Protein AF-0000000077172517 (afdb_homodimer)

Nearest PDB structures (foldseek):
  7by2-assembly1_B-2  TM=7.508E-01  e=1.991E-04  Klebsiella pneumoniae
  5k8j-assembly1_B  TM=6.708E-01  e=3.273E-04  Caulobacter vibrioides CB15
  4xgr-assembly1_A  TM=7.092E-01  e=1.866E-03  Mycobacterium tuberculosis H37Rv
  1w8i-assembly1_A-2  TM=6.700E-01  e=2.710E-03  Archaeoglobus fulgidus DSM 4304
  5wzf-assembly1_A  TM=6.388E-01  e=3.266E-03  Mycobacterium tuberculosis H37Rv

Sequence (282 aa):
MPNMIKGYLLDTHVFLWLMLGCAHLKEAPVRTLASAAASGGLRVSPITCWEVAMLAARGRVHLGMPCQEWIAQSLSAPGLSVLDLSAQIAVEAAELPGQFHGDPADRILVACARVKNIALATRDAKILAYAQEGYLQVLPCMPNMIKGYLLDTHVFLWLMLGCAHLKEAPVRTLASAAASGGLRVSPITCWEVAMLAARGRVHLGMPCQEWIAQSLSAPGLSVLDLSAQIAVEAAELPGQFHGDPADRILVACARVKNIALATRDAKILAYAQEGYLQVLPC

Secondary structure (DSSP, 8-state):
-------EEEPHHHHHHHHHT-TTS-HHHHHHHHHHHHTT-EEE-HHHHHHHHHHHHTTSS--SS-HHHHHHHHHTSTTEEEPP--HHHHHHHHT-SS-----HHHHHHHHHHHHHT-EEEE--HHHHHHHHTTS--EEE-/-------EEEPHHHHHHHHHT-TTS-HHHHHHHHHHHHTT-EEE-HHHHHHHHHHHHTTSS--SS-HHHHHHHHHTSTTEEEPP--HHHHHHHHT-SS-----HHHHHHHHHHHHHT-EEEE--HHHHHHHHTTS--EEE-

Solvent-accessible surface area (backbone atoms only — not comparable to full-atom values): 15213 Å² total; per-residue (Å²): 121,78,87,67,73,70,25,36,33,42,33,54,67,51,46,49,29,69,72,71,65,50,83,78,59,49,66,66,46,49,54,54,51,51,57,33,21,76,73,49,19,30,30,35,43,27,64,37,40,23,50,51,28,40,34,38,69,72,66,76,44,85,79,89,55,60,62,68,58,47,50,55,56,56,52,63,39,77,24,41,41,75,42,82,57,41,52,67,33,24,33,38,30,48,59,56,80,80,86,71,78,82,55,62,69,60,30,40,53,53,21,45,21,49,74,69,59,23,22,35,29,35,66,52,64,69,59,52,54,43,28,72,72,68,72,42,55,65,40,74,73,122,78,86,68,74,70,26,35,33,42,33,55,67,50,45,48,30,68,72,66,68,44,89,77,57,47,67,66,45,50,53,53,51,50,57,32,22,76,72,49,18,30,31,34,44,27,64,37,42,23,50,51,28,40,35,38,68,70,66,76,45,85,78,91,52,62,61,67,57,46,51,54,55,58,54,63,37,78,24,41,41,75,44,83,56,40,54,66,33,23,32,38,28,46,57,56,80,79,86,73,77,84,56,62,69,59,28,40,53,52,20,45,20,50,74,70,60,23,22,35,29,36,65,52,65,70,60,52,54,44,27,73,74,68,73,40,53,64,40,74,73

pLDDT: mean 92.84, std 9.96, range [35.78, 98.56]

Foldseek 3Di:
DPLPFQAEEEDLVRLCCVLVVNPPDDPVVVVVNVVQLVVLRYEYEVLSLVVQQVCVVVVNDDQPDPSVVSVVVSCPRGSYHYDDQDPQLVVCLVVQPDDADDPSSLSSSQSSCQVVVHAYEDQDPRVVVVVVVVRGHYRHD/DPLPFQAEEEALVRLCCVLVVDPPDDPVVVVVNVVLLVVLRYEYEVLSLVVQQVCVVVVNDDQPDPSVVSVVVSCPRGSYHYDDQDPQLVVCLVVPPDDADDPSSLSSSQSSCQVVVHAYEDQDPRVVVVVVVVRGHYRHD

Radius of gyration: 19.57 Å; Cα contacts (8 Å, |Δi|>4): 471; chains: 2; bounding box: 36×59×48 Å

Organism: Gloeobacter violaceus (strain ATCC 29082 / PCC 7421) (NCBI:txid251221)

InterPro domains:
  IPR002716 PIN domain [PF01850] (8-130)
  IPR029060 PIN-like domain superfamily [SSF88723] (4-136)
  IPR041705 VapC-like Sll0205 protein, PIN domain [cd09872] (9-131)
  IPR052919 Type II TA system ribonuclease [PTHR36173] (7-131)

Structure (mmCIF, N/CA/C/O backbone):
data_AF-0000000077172517-model_v1
#
loop_
_entity.id
_entity.type
_entity.pdbx_description
1 polymer 'Gll3798 protein'
#
loop_
_atom_site.group_PDB
_atom_site.id
_atom_site.type_symbol
_atom_site.label_atom_id
_atom_site.label_alt_id
_atom_site.label_comp_id
_atom_site.label_asym_id
_atom_site.label_entity_id
_atom_site.label_seq_id
_atom_site.pdbx_PDB_ins_code
_atom_site.Cartn_x
_atom_site.Cartn_y
_atom_site.Cartn_z
_atom_site.occupancy
_atom_site.B_iso_or_equiv
_atom_site.auth_seq_id
_atom_site.auth_comp_id
_atom_site.auth_asym_id
_atom_site.auth_atom_id
_atom_site.pdbx_PDB_model_num
ATOM 1 N N . MET A 1 1 ? -20.625 25.969 -6 1 35.81 1 MET A N 1
ATOM 2 C CA . MET A 1 1 ? -20.344 25.656 -4.602 1 35.81 1 MET A CA 1
ATOM 3 C C . MET A 1 1 ? -18.859 25.453 -4.379 1 35.81 1 MET A C 1
ATOM 5 O O . MET A 1 1 ? -18.156 24.953 -5.258 1 35.81 1 MET A O 1
ATOM 9 N N . PRO A 1 2 ? -18.156 26.234 -3.58 1 40.47 2 PRO A N 1
ATOM 10 C CA . PRO A 1 2 ? -16.703 26.078 -3.572 1 40.47 2 PRO A CA 1
ATOM 11 C C . PRO A 1 2 ? -16.266 24.625 -3.52 1 40.47 2 PRO A C 1
ATOM 13 O O . PRO A 1 2 ? -16.984 23.781 -2.99 1 40.47 2 PRO A O 1
ATOM 16 N N . ASN A 1 3 ? -15.672 24.109 -4.496 1 47.66 3 ASN A N 1
ATOM 17 C CA . ASN A 1 3 ? -15.25 22.703 -4.578 1 47.66 3 ASN A CA 1
ATOM 18 C C . ASN A 1 3 ? -14.758 22.188 -3.23 1 47.66 3 ASN A C 1
ATOM 20 O O . ASN A 1 3 ? -13.633 22.484 -2.824 1 47.66 3 ASN A O 1
ATOM 24 N N . MET A 1 4 ? -15.664 22.141 -2.186 1 60.91 4 MET A N 1
ATOM 25 C CA . MET A 1 4 ? -15.477 21.844 -0.768 1 60.91 4 MET A CA 1
ATOM 26 C C . MET A 1 4 ? -14.586 20.625 -0.581 1 60.91 4 MET A C 1
ATOM 28 O O . MET A 1 4 ? -14.859 19.562 -1.14 1 60.91 4 MET A O 1
ATOM 32 N N . ILE A 1 5 ? -13.391 20.906 -0.166 1 68.88 5 ILE A N 1
ATOM 33 C CA . ILE A 1 5 ? -12.477 19.812 0.143 1 68.88 5 ILE A CA 1
ATOM 34 C C . ILE A 1 5 ? -13.164 18.812 1.087 1 68.88 5 ILE A C 1
ATOM 36 O O . ILE A 1 5 ? -13.633 19.203 2.162 1 68.88 5 ILE A O 1
ATOM 40 N N . LYS A 1 6 ? -13.406 17.656 0.579 1 80.12 6 LYS A N 1
ATOM 41 C CA . LYS A 1 6 ? -14.141 16.578 1.238 1 80.12 6 LYS A CA 1
ATOM 42 C C . LYS A 1 6 ? -13.289 15.914 2.32 1 80.12 6 LYS A C 1
ATOM 44 O O . LYS A 1 6 ? -13.812 15.18 3.162 1 80.12 6 LYS A O 1
ATOM 49 N N . GLY A 1 7 ? -11.992 16.344 2.293 1 95.12 7 GLY A N 1
ATOM 50 C CA . GLY A 1 7 ? -11.133 15.711 3.279 1 95.12 7 GLY A CA 1
ATOM 51 C C . GLY A 1 7 ? -9.656 15.93 3.006 1 95.12 7 GLY A C 1
ATOM 52 O O . GLY A 1 7 ? -9.289 16.562 2.016 1 95.12 7 GLY A O 1
ATOM 53 N N . TYR A 1 8 ? -8.875 15.523 3.984 1 97.75 8 TYR A N 1
ATOM 54 C CA . TYR A 1 8 ? -7.426 15.688 3.893 1 97.75 8 TYR A CA 1
ATOM 55 C C . TYR A 1 8 ? -6.707 14.367 4.117 1 97.75 8 TYR A C 1
ATOM 57 O O . TYR A 1 8 ? -6.977 13.664 5.094 1 97.75 8 TYR A O 1
ATOM 65 N N . LEU A 1 9 ? -5.863 14.047 3.164 1 98.56 9 LEU A N 1
ATOM 66 C CA . LEU A 1 9 ? -4.898 12.969 3.365 1 98.56 9 LEU A CA 1
ATOM 67 C C . LEU A 1 9 ? -3.637 13.492 4.047 1 98.56 9 LEU A C 1
ATOM 69 O O . LEU A 1 9 ? -3.07 14.5 3.625 1 98.56 9 LEU A O 1
ATOM 73 N N . LEU A 1 10 ? -3.262 12.852 5.109 1 97.62 10 LEU A N 1
ATOM 74 C CA . LEU A 1 10 ? -2.088 13.305 5.848 1 97.62 10 LEU A CA 1
ATOM 75 C C . LEU A 1 10 ? -0.817 12.68 5.293 1 97.62 10 LEU A C 1
ATOM 77 O O . LEU A 1 10 ? -0.696 11.453 5.246 1 97.62 10 LEU A O 1
ATOM 81 N N . ASP A 1 11 ? 0.117 13.508 4.832 1 97.75 11 ASP A N 1
ATOM 82 C CA . ASP A 1 11 ? 1.475 13.039 4.574 1 97.75 11 ASP A CA 1
ATOM 83 C C . ASP A 1 11 ? 2.115 12.484 5.844 1 97.75 11 ASP A C 1
ATOM 85 O O . ASP A 1 11 ? 1.673 12.789 6.953 1 97.75 11 ASP A O 1
ATOM 89 N N . THR A 1 12 ? 3.178 11.711 5.711 1 96.94 12 THR A N 1
ATOM 90 C CA . THR A 1 12 ? 3.758 10.984 6.832 1 96.94 12 THR A CA 1
ATOM 91 C C . THR A 1 12 ? 4.238 11.945 7.918 1 96.94 12 THR A C 1
ATOM 93 O O . THR A 1 12 ? 3.92 11.773 9.094 1 96.94 12 THR A O 1
ATOM 96 N N . HIS A 1 13 ? 4.953 13.008 7.531 1 94.06 13 HIS A N 1
ATOM 97 C CA . HIS A 1 13 ? 5.461 13.93 8.539 1 94.06 13 HIS A CA 1
ATOM 98 C C . HIS A 1 13 ? 4.32 14.664 9.234 1 94.06 13 HIS A C 1
ATOM 100 O O . HIS A 1 13 ? 4.375 14.898 10.445 1 94.06 13 HIS A O 1
ATOM 106 N N . VAL A 1 14 ? 3.273 15.031 8.461 1 95.5 14 VAL A N 1
ATOM 107 C CA . VAL A 1 14 ? 2.135 15.742 9.031 1 95.5 14 VAL A CA 1
ATOM 108 C C . VAL A 1 14 ? 1.396 14.836 10.016 1 95.5 14 VAL A C 1
ATOM 110 O O . VAL A 1 14 ? 1.015 15.266 11.102 1 95.5 14 VAL A O 1
ATOM 113 N N . PHE A 1 15 ? 1.226 13.594 9.672 1 96.06 15 PHE A N 1
ATOM 114 C CA . PHE A 1 15 ? 0.605 12.602 10.555 1 96.06 15 PHE A CA 1
ATOM 115 C C . PHE A 1 15 ? 1.386 12.469 11.852 1 96.06 15 PHE A C 1
ATOM 117 O O . PHE A 1 15 ? 0.806 12.531 12.938 1 96.06 15 PHE A O 1
ATOM 124 N N . LEU A 1 16 ? 2.699 12.336 11.719 1 94.88 16 LEU A N 1
ATOM 125 C CA . LEU A 1 16 ? 3.562 12.203 12.891 1 94.88 16 LEU A CA 1
ATOM 126 C C . LEU A 1 16 ? 3.486 13.438 13.773 1 94.88 16 LEU A C 1
ATOM 128 O O . LEU A 1 16 ? 3.375 13.328 15 1 94.88 16 LEU A O 1
ATOM 132 N N . TRP A 1 17 ? 3.521 14.617 13.148 1 92.19 17 TRP A N 1
ATOM 133 C CA . TRP A 1 17 ? 3.486 15.867 13.906 1 92.19 17 TRP A CA 1
ATOM 134 C C . TRP A 1 17 ? 2.164 16.016 14.648 1 92.19 17 TRP A C 1
ATOM 136 O O . TRP A 1 17 ? 2.143 16.453 15.805 1 92.19 17 TRP A O 1
ATOM 146 N N . LEU A 1 18 ? 1.055 15.648 14.031 1 90.88 18 LEU A N 1
ATOM 147 C CA . LEU A 1 18 ? -0.262 15.75 14.656 1 90.88 18 LEU A CA 1
ATOM 148 C C . LEU A 1 18 ? -0.381 14.789 15.836 1 90.88 18 LEU A C 1
ATOM 150 O O . LEU A 1 18 ? -0.956 15.141 16.875 1 90.88 18 LEU A O 1
ATOM 154 N N . MET A 1 19 ? 0.198 13.625 15.719 1 91.62 19 MET A N 1
ATOM 155 C CA . MET A 1 19 ? -0.007 12.594 16.734 1 91.62 19 MET A CA 1
ATOM 156 C C . MET A 1 19 ? 1.009 12.734 17.859 1 91.62 19 MET A C 1
ATOM 158 O O . MET A 1 19 ? 0.716 12.406 19.016 1 91.62 19 MET A O 1
ATOM 162 N N . LEU A 1 20 ? 2.129 13.172 17.516 1 88.94 20 LEU A N 1
ATOM 163 C CA . LEU A 1 20 ? 3.184 13.258 18.531 1 88.94 20 LEU A CA 1
ATOM 164 C C . LEU A 1 20 ? 3.234 14.656 19.141 1 88.94 20 LEU A C 1
ATOM 166 O O . LEU A 1 20 ? 3.859 14.859 20.188 1 88.94 20 LEU A O 1
ATOM 170 N N . GLY A 1 21 ? 2.436 15.648 18.625 1 78.19 21 GLY A N 1
ATOM 171 C CA . GLY A 1 21 ? 2.391 17 19.188 1 78.19 21 GLY A CA 1
ATOM 172 C C . GLY A 1 21 ? 3.596 17.828 18.812 1 78.19 21 GLY A C 1
ATOM 173 O O . GLY A 1 21 ? 3.98 18.734 19.562 1 78.19 21 GLY A O 1
ATOM 174 N N . CYS A 1 22 ? 4.137 17.609 17.625 1 64.5 22 CYS A N 1
ATOM 175 C CA . CYS A 1 22 ? 5.359 18.359 17.344 1 64.5 22 CYS A CA 1
ATOM 176 C C . CYS A 1 22 ? 5.043 19.719 16.734 1 64.5 22 CYS A C 1
ATOM 178 O O . CYS A 1 22 ? 4.051 19.875 16.016 1 64.5 22 CYS A O 1
ATOM 180 N N . ALA A 1 23 ? 5.68 20.781 17.234 1 63.44 23 ALA A N 1
ATOM 181 C CA . ALA A 1 23 ? 5.645 22.219 17.016 1 63.44 23 ALA A CA 1
ATOM 182 C C . ALA A 1 23 ? 5.957 22.562 15.562 1 63.44 23 ALA A C 1
ATOM 184 O O . ALA A 1 23 ? 6.051 23.734 15.203 1 63.44 23 ALA A O 1
ATOM 185 N N . HIS A 1 24 ? 5.918 21.625 14.727 1 75.5 24 HIS A N 1
ATOM 186 C CA . HIS A 1 24 ? 6.461 21.953 13.414 1 75.5 24 HIS A CA 1
ATOM 187 C C . HIS A 1 24 ? 5.355 22.344 12.438 1 75.5 24 HIS A C 1
ATOM 189 O O . HIS A 1 24 ? 5.629 22.688 11.289 1 75.5 24 HIS A O 1
ATOM 195 N N . LEU A 1 25 ? 4.148 22.391 12.945 1 80.06 25 LEU A N 1
ATOM 196 C CA . LEU A 1 25 ? 3.047 22.781 12.07 1 80.06 25 LEU A CA 1
ATOM 197 C C . LEU A 1 25 ? 2.635 24.219 12.312 1 80.06 25 LEU A C 1
ATOM 199 O O . LEU A 1 25 ? 2.609 24.688 13.453 1 80.06 25 LEU A O 1
ATOM 203 N N . LYS A 1 26 ? 2.475 24.953 11.133 1 82.06 26 LYS A N 1
ATOM 204 C CA . LYS A 1 26 ? 1.924 26.312 11.234 1 82.06 26 LYS A CA 1
ATOM 205 C C . LYS A 1 26 ? 0.51 26.281 11.805 1 82.06 26 LYS A C 1
ATOM 207 O O . LYS A 1 26 ? -0.192 25.266 11.695 1 82.06 26 LYS A O 1
ATOM 212 N N . GLU A 1 27 ? 0.154 27.328 12.367 1 83.75 27 GLU A N 1
ATOM 213 C CA . GLU A 1 27 ? -1.132 27.422 13.055 1 83.75 27 GLU A CA 1
ATOM 214 C C . GLU A 1 27 ? -2.291 27.234 12.078 1 83.75 27 GLU A C 1
ATOM 216 O O . GLU A 1 27 ? -3.271 26.562 12.391 1 83.75 27 GLU A O 1
ATOM 221 N N . ALA A 1 28 ? -2.205 27.797 10.961 1 87.31 28 ALA A N 1
ATOM 222 C CA . ALA A 1 28 ? -3.32 27.797 10.016 1 87.31 28 ALA A CA 1
ATOM 223 C C . ALA A 1 28 ? -3.641 26.375 9.555 1 87.31 28 ALA A C 1
ATOM 225 O O . ALA A 1 28 ? -4.785 25.922 9.656 1 87.31 28 ALA A O 1
ATOM 226 N N . PRO A 1 29 ? -2.637 25.625 9.141 1 89.31 29 PRO A N 1
ATOM 227 C CA . PRO A 1 29 ? -2.957 24.25 8.758 1 89.31 29 PRO A CA 1
ATOM 228 C C . PRO A 1 29 ? -3.486 23.406 9.922 1 89.31 29 PRO A C 1
ATOM 230 O O . PRO A 1 29 ? -4.34 22.547 9.727 1 89.31 29 PRO A O 1
ATOM 233 N N . VAL A 1 30 ? -3.037 23.719 11.062 1 88.75 30 VAL A N 1
ATOM 234 C CA . VAL A 1 30 ? -3.486 22.984 12.234 1 88.75 30 VAL A CA 1
ATOM 235 C C . VAL A 1 30 ? -4.98 23.219 12.453 1 88.75 30 VAL A C 1
ATOM 237 O O . VAL A 1 30 ? -5.73 22.281 12.727 1 88.75 30 VAL A O 1
ATOM 240 N N . ARG A 1 31 ? -5.391 24.438 12.383 1 90.69 31 ARG A N 1
ATOM 241 C CA . ARG A 1 31 ? -6.801 24.766 12.539 1 90.69 31 ARG A CA 1
ATOM 242 C C . ARG A 1 31 ? -7.652 24.094 11.469 1 90.69 31 ARG A C 1
ATOM 244 O O . ARG A 1 31 ? -8.742 23.594 11.75 1 90.69 31 ARG A O 1
ATOM 251 N N . THR A 1 32 ? -7.137 24.141 10.273 1 93.38 32 THR A N 1
ATOM 252 C CA . THR A 1 32 ? -7.832 23.516 9.156 1 93.38 32 THR A CA 1
ATOM 253 C C . THR A 1 32 ? -7.992 22.016 9.391 1 93.38 32 THR A C 1
ATOM 255 O O . THR A 1 32 ? -9.086 21.469 9.219 1 93.38 32 THR A O 1
ATOM 258 N N . LEU A 1 33 ? -6.965 21.391 9.828 1 93.44 33 LEU A N 1
ATOM 259 C CA . LEU A 1 33 ? -6.977 19.953 10.062 1 93.44 33 LEU A CA 1
ATOM 260 C C . LEU A 1 33 ? -7.863 19.594 11.25 1 93.44 33 LEU A C 1
ATOM 262 O O . LEU A 1 33 ? -8.562 18.578 11.227 1 93.44 33 LEU A O 1
ATOM 266 N N . ALA A 1 34 ? -7.867 20.453 12.227 1 91.44 34 ALA A N 1
ATOM 267 C CA . ALA A 1 34 ? -8.734 20.234 13.383 1 91.44 34 ALA A CA 1
ATOM 268 C C . ALA A 1 34 ? -10.203 20.312 12.984 1 91.44 34 ALA A C 1
ATOM 270 O O . ALA A 1 34 ? -11.008 19.484 13.422 1 91.44 34 ALA A O 1
ATOM 271 N N . SER A 1 35 ? -10.492 21.266 12.25 1 93.31 35 SER A N 1
ATOM 272 C CA . SER A 1 35 ? -11.859 21.406 11.758 1 93.31 35 SER A CA 1
ATOM 273 C C . SER A 1 35 ? -12.273 20.203 10.914 1 93.31 35 SER A C 1
ATOM 275 O O . SER A 1 35 ? -13.391 19.703 11.055 1 93.31 35 SER A O 1
ATOM 277 N N . ALA A 1 36 ? -11.391 19.719 10.07 1 94.38 36 ALA A N 1
ATOM 278 C CA . ALA A 1 36 ? -11.664 18.547 9.234 1 94.38 36 ALA A CA 1
ATOM 279 C C . ALA A 1 36 ? -11.875 17.297 10.094 1 94.38 36 ALA A C 1
ATOM 281 O O . ALA A 1 36 ? -12.719 16.469 9.781 1 94.38 36 ALA A O 1
ATOM 282 N N . ALA A 1 37 ? -11.117 17.203 11.117 1 93.38 37 ALA A N 1
ATOM 283 C CA . ALA A 1 37 ? -11.242 16.062 12.031 1 93.38 37 ALA A CA 1
ATOM 284 C C . ALA A 1 37 ? -12.641 16 12.633 1 93.38 37 ALA A C 1
ATOM 286 O O . ALA A 1 37 ? -13.219 14.922 12.781 1 93.38 37 ALA A O 1
ATOM 287 N N . ALA A 1 38 ? -13.156 17.141 12.938 1 93 38 ALA A N 1
ATOM 288 C CA . ALA A 1 38 ? -14.469 17.219 13.57 1 93 38 ALA A CA 1
ATOM 289 C C . ALA A 1 38 ? -15.547 16.625 12.672 1 93 38 ALA A C 1
ATOM 291 O O . ALA A 1 38 ? -16.562 16.109 13.156 1 93 38 ALA A O 1
ATOM 292 N N . SER A 1 39 ? -15.344 16.625 11.422 1 92.88 39 SER A N 1
ATOM 293 C CA . SER A 1 39 ? -16.312 16.094 10.477 1 92.88 39 SER A CA 1
ATOM 294 C C . SER A 1 39 ? -15.883 14.734 9.93 1 92.88 39 SER A C 1
ATOM 296 O O . SER A 1 39 ? -16.469 14.227 8.977 1 92.88 39 SER A O 1
ATOM 298 N N . GLY A 1 40 ? -14.836 14.227 10.445 1 93.44 40 GLY A N 1
ATOM 299 C CA . GLY A 1 40 ? -14.336 12.93 10.008 1 93.44 40 GLY A CA 1
ATOM 300 C C . GLY A 1 40 ? -13.586 12.984 8.695 1 93.44 40 GLY A C 1
ATOM 301 O O . GLY A 1 40 ? -13.617 12.031 7.914 1 93.44 40 GLY A O 1
ATOM 302 N N . GLY A 1 41 ? -12.93 14.109 8.445 1 96.06 41 GLY A N 1
ATOM 303 C CA . GLY A 1 41 ? -12.398 14.367 7.121 1 96.06 41 GLY A CA 1
ATOM 304 C C . GLY A 1 41 ? -10.922 14.055 7 1 96.06 41 GLY A C 1
ATOM 305 O O . GLY A 1 41 ? -10.297 14.367 5.98 1 96.06 41 GLY A O 1
ATOM 306 N N . LEU A 1 42 ? -10.305 13.414 8 1 97.19 42 LEU A N 1
ATOM 307 C CA . LEU A 1 42 ? -8.883 13.094 7.941 1 97.19 42 LEU A CA 1
ATOM 308 C C . LEU A 1 42 ? -8.664 11.648 7.508 1 97.19 42 LEU A C 1
ATOM 310 O O . LEU A 1 42 ? -9.383 10.75 7.949 1 97.19 42 LEU A O 1
ATOM 314 N N . ARG A 1 43 ? -7.691 11.531 6.594 1 97.88 43 ARG A N 1
ATOM 315 C CA . ARG A 1 43 ? -7.367 10.211 6.066 1 97.88 43 ARG A CA 1
ATOM 316 C C . ARG A 1 43 ? -5.879 9.914 6.203 1 97.88 43 ARG A C 1
ATOM 318 O O . ARG A 1 43 ? -5.051 10.828 6.152 1 97.88 43 ARG A O 1
ATOM 325 N N . VAL A 1 44 ? -5.633 8.688 6.391 1 98 44 VAL A N 1
ATOM 326 C CA . VAL A 1 44 ? -4.27 8.172 6.391 1 98 44 VAL A CA 1
ATOM 327 C C . VAL A 1 44 ? -4.172 6.969 5.457 1 98 44 VAL A C 1
ATOM 329 O O . VAL A 1 44 ? -5.066 6.121 5.43 1 98 44 VAL A O 1
ATOM 332 N N . SER A 1 45 ? -3.125 6.965 4.672 1 97.94 45 SER A N 1
ATOM 333 C CA . SER A 1 45 ? -2.879 5.816 3.809 1 97.94 45 SER A CA 1
ATOM 334 C C . SER A 1 45 ? -2.193 4.688 4.57 1 97.94 45 SER A C 1
ATOM 336 O O . SER A 1 45 ? -1.412 4.941 5.492 1 97.94 45 SER A O 1
ATOM 338 N N . PRO A 1 46 ? -2.43 3.434 4.176 1 96.75 46 PRO A N 1
ATOM 339 C CA . PRO A 1 46 ? -1.612 2.357 4.742 1 96.75 46 PRO A CA 1
ATOM 340 C C . PRO A 1 46 ? -0.119 2.564 4.5 1 96.75 46 PRO A C 1
ATOM 342 O O . PRO A 1 46 ? 0.706 2.133 5.312 1 96.75 46 PRO A O 1
ATOM 345 N N . ILE A 1 47 ? 0.214 3.26 3.471 1 96.69 47 ILE A N 1
ATOM 346 C CA . ILE A 1 47 ? 1.615 3.516 3.15 1 96.69 47 ILE A CA 1
ATOM 347 C C . ILE A 1 47 ? 2.215 4.465 4.184 1 96.69 47 ILE A C 1
ATOM 349 O O . ILE A 1 47 ? 3.393 4.348 4.531 1 96.69 47 ILE A O 1
ATOM 353 N N . THR A 1 48 ? 1.406 5.395 4.66 1 97.44 48 THR A N 1
ATOM 354 C CA . THR A 1 48 ? 1.846 6.25 5.754 1 97.44 48 THR A CA 1
ATOM 355 C C . THR A 1 48 ? 2.154 5.426 7 1 97.44 48 THR A C 1
ATOM 357 O O . THR A 1 48 ? 3.182 5.633 7.648 1 97.44 48 THR A O 1
ATOM 360 N N . CYS A 1 49 ? 1.303 4.473 7.293 1 97 49 CYS A N 1
ATOM 361 C CA . CYS A 1 49 ? 1.53 3.582 8.422 1 97 49 CYS A CA 1
ATOM 362 C C . CYS A 1 49 ? 2.812 2.781 8.242 1 97 49 CYS A C 1
ATOM 364 O O . CYS A 1 49 ? 3.588 2.615 9.188 1 97 49 CYS A O 1
ATOM 366 N N . TRP A 1 50 ? 3.057 2.318 7.059 1 96.5 50 TRP A N 1
ATOM 367 C CA . TRP A 1 50 ? 4.266 1.567 6.734 1 96.5 50 TRP A CA 1
ATOM 368 C C . TRP A 1 50 ? 5.508 2.43 6.922 1 96.5 50 TRP A C 1
ATOM 370 O O . TRP A 1 50 ? 6.492 1.987 7.52 1 96.5 50 TRP A O 1
ATOM 380 N N . GLU A 1 51 ? 5.434 3.648 6.418 1 96.75 51 GLU A N 1
ATOM 381 C CA . GLU A 1 51 ? 6.562 4.566 6.543 1 96.75 51 GLU A CA 1
ATOM 382 C C . GLU A 1 51 ? 6.883 4.848 8.008 1 96.75 51 GLU A C 1
ATOM 384 O O . GLU A 1 51 ? 8.047 4.828 8.406 1 96.75 51 GLU A O 1
ATOM 389 N N . VAL A 1 52 ? 5.867 5.074 8.789 1 97 52 VAL A N 1
ATOM 390 C CA . VAL A 1 52 ? 6.055 5.32 10.219 1 97 52 VAL A CA 1
ATOM 391 C C . VAL A 1 52 ? 6.719 4.105 10.867 1 97 52 VAL A C 1
ATOM 393 O O . VAL A 1 52 ? 7.676 4.25 11.633 1 97 52 VAL A O 1
ATOM 396 N N . ALA A 1 53 ? 6.199 2.943 10.531 1 97.06 53 ALA A N 1
ATOM 397 C CA . ALA A 1 53 ? 6.742 1.711 11.102 1 97.06 53 ALA A CA 1
ATOM 398 C C . ALA A 1 53 ? 8.203 1.527 10.711 1 97.06 53 ALA A C 1
ATOM 400 O O . ALA A 1 53 ? 9.023 1.123 11.531 1 97.06 53 ALA A O 1
ATOM 401 N N . MET A 1 54 ? 8.5 1.806 9.477 1 95.88 54 MET A N 1
ATOM 402 C CA . MET A 1 54 ? 9.875 1.703 9 1 95.88 54 MET A CA 1
ATOM 403 C C . MET A 1 54 ? 10.781 2.693 9.727 1 95.88 54 MET A C 1
ATOM 405 O O . MET A 1 54 ? 11.883 2.34 10.141 1 95.88 54 MET A O 1
ATOM 409 N N . LEU A 1 55 ? 10.344 3.941 9.867 1 95.56 55 LEU A N 1
ATOM 410 C CA . LEU A 1 55 ? 11.109 4.965 10.57 1 95.56 55 LEU A CA 1
ATOM 411 C C . LEU A 1 55 ? 11.352 4.559 12.016 1 95.56 55 LEU A C 1
ATOM 413 O O . LEU A 1 55 ? 12.453 4.746 12.539 1 95.56 55 LEU A O 1
ATOM 417 N N . ALA A 1 56 ? 10.336 4.031 12.617 1 95.88 56 ALA A N 1
ATOM 418 C CA . ALA A 1 56 ? 10.453 3.576 14 1 95.88 56 ALA A CA 1
ATOM 419 C C . ALA A 1 56 ? 11.438 2.416 14.109 1 95.88 56 ALA A C 1
ATOM 421 O O . ALA A 1 56 ? 12.289 2.4 15 1 95.88 56 ALA A O 1
ATOM 422 N N . ALA A 1 57 ? 11.344 1.443 13.219 1 92.81 57 ALA A N 1
ATOM 423 C CA . ALA A 1 57 ? 12.219 0.273 13.219 1 92.81 57 ALA A CA 1
ATOM 424 C C . ALA A 1 57 ? 13.68 0.678 13.039 1 92.81 57 ALA A C 1
ATOM 426 O O . ALA A 1 57 ? 14.578 0.029 13.586 1 92.81 57 ALA A O 1
ATOM 427 N N . ARG A 1 58 ? 13.883 1.741 12.344 1 93 58 ARG A N 1
ATOM 428 C CA . ARG A 1 58 ? 15.227 2.223 12.07 1 93 58 ARG A CA 1
ATOM 429 C C . ARG A 1 58 ? 15.695 3.189 13.156 1 93 58 ARG A C 1
ATOM 431 O O . ARG A 1 58 ? 16.812 3.707 13.094 1 93 58 ARG A O 1
ATOM 438 N N . GLY A 1 59 ? 14.906 3.551 14.094 1 93.75 59 GLY A N 1
ATOM 439 C CA . GLY A 1 59 ? 15.25 4.422 15.203 1 93.75 59 GLY A CA 1
ATOM 440 C C . GLY A 1 59 ? 15.234 5.895 14.836 1 93.75 59 GLY A C 1
ATOM 441 O O . GLY A 1 59 ? 15.82 6.723 15.539 1 93.75 59 GLY A O 1
ATOM 442 N N . ARG A 1 60 ? 14.562 6.215 13.75 1 94.5 60 ARG A N 1
ATOM 443 C CA . ARG A 1 60 ? 14.523 7.598 13.289 1 94.5 60 ARG A CA 1
ATOM 444 C C . ARG A 1 60 ? 13.383 8.359 13.945 1 94.5 60 ARG A C 1
ATOM 446 O O . ARG A 1 60 ? 13.375 9.594 13.953 1 94.5 60 ARG A O 1
ATOM 453 N N . VAL A 1 61 ? 12.352 7.637 14.445 1 94.06 61 VAL A N 1
ATOM 454 C CA . VAL A 1 61 ? 11.25 8.203 15.203 1 94.06 61 VAL A CA 1
ATOM 455 C C . VAL A 1 61 ? 11.023 7.398 16.484 1 94.06 61 VAL A C 1
ATOM 457 O O . VAL A 1 61 ? 11.102 6.168 16.469 1 94.06 61 VAL A O 1
ATOM 460 N N . HIS A 1 62 ? 10.82 8.102 17.5 1 93.94 62 HIS A N 1
ATOM 461 C CA . HIS A 1 62 ? 10.516 7.473 18.781 1 93.94 62 HIS A CA 1
ATOM 462 C C . HIS A 1 62 ? 9.039 7.633 19.125 1 93.94 62 HIS A C 1
ATOM 464 O O . HIS A 1 62 ? 8.57 8.75 19.375 1 93.94 62 HIS A O 1
ATOM 470 N N . LEU A 1 63 ? 8.32 6.535 19.25 1 95.19 63 LEU A N 1
ATOM 471 C CA . LEU A 1 63 ? 6.871 6.57 19.406 1 95.19 63 LEU A CA 1
ATOM 472 C C . LEU A 1 63 ? 6.469 6.426 20.859 1 95.19 63 LEU A C 1
ATOM 474 O O . LEU A 1 63 ? 5.336 6.734 21.234 1 95.19 63 LEU A O 1
ATOM 478 N N . GLY A 1 64 ? 7.367 5.926 21.672 1 94.31 64 GLY A N 1
ATOM 479 C CA . GLY A 1 64 ? 7.113 5.793 23.094 1 94.31 64 GLY A CA 1
ATOM 480 C C . GLY A 1 64 ? 6.309 4.559 23.453 1 94.31 64 GLY A C 1
ATOM 481 O O . GLY A 1 64 ? 5.883 4.395 24.594 1 94.31 64 GLY A O 1
ATOM 482 N N . MET A 1 65 ? 5.969 3.748 22.547 1 95.94 65 MET A N 1
ATOM 483 C CA . MET A 1 65 ? 5.238 2.49 22.688 1 95.94 65 MET A CA 1
ATOM 484 C C . MET A 1 65 ? 5.434 1.607 21.453 1 95.94 65 MET A C 1
ATOM 486 O O . MET A 1 65 ? 5.98 2.055 20.453 1 95.94 65 MET A O 1
ATOM 490 N N . PRO A 1 66 ? 5.117 0.317 21.562 1 94.94 66 PRO A N 1
ATOM 491 C CA . PRO A 1 66 ? 5.227 -0.528 20.375 1 94.94 66 PRO A CA 1
ATOM 492 C C . PRO A 1 66 ? 4.496 0.054 19.156 1 94.94 66 PRO A C 1
ATOM 494 O O . PRO A 1 66 ? 3.395 0.594 19.297 1 94.94 66 PRO A O 1
ATOM 497 N N . CYS A 1 67 ? 5.137 -0.052 18.031 1 95.69 67 CYS A N 1
ATOM 498 C CA . CYS A 1 67 ? 4.668 0.609 16.812 1 95.69 67 CYS A CA 1
ATOM 499 C C . CYS A 1 67 ? 3.23 0.217 16.5 1 95.69 67 CYS A C 1
ATOM 501 O O . CYS A 1 67 ? 2.408 1.071 16.156 1 95.69 67 CYS A O 1
ATOM 503 N N . GLN A 1 68 ? 2.932 -1.056 16.594 1 94.31 68 GLN A N 1
ATOM 504 C CA . GLN A 1 68 ? 1.58 -1.528 16.312 1 94.31 68 GLN A CA 1
ATOM 505 C C . GLN A 1 68 ? 0.556 -0.843 17.203 1 94.31 68 GLN A C 1
ATOM 507 O O . GLN A 1 68 ? -0.517 -0.448 16.75 1 94.31 68 GLN A O 1
ATOM 512 N N . GLU A 1 69 ? 0.873 -0.745 18.422 1 96.31 69 GLU A N 1
ATOM 513 C CA . GLU A 1 69 ? -0.013 -0.096 19.375 1 96.31 69 GLU A CA 1
ATOM 514 C C . GLU A 1 69 ? -0.142 1.397 19.094 1 96.31 69 GLU A C 1
ATOM 516 O O . GLU A 1 69 ? -1.237 1.957 19.172 1 96.31 69 GLU A O 1
ATOM 521 N N . TRP A 1 70 ? 1.001 1.995 18.844 1 96.94 70 TRP A N 1
ATOM 522 C CA . TRP A 1 70 ? 0.992 3.426 18.547 1 96.94 70 TRP A CA 1
ATOM 523 C C . TRP A 1 70 ? 0.117 3.734 17.344 1 96.94 70 TRP A C 1
ATOM 525 O O . TRP A 1 70 ? -0.695 4.664 17.375 1 96.94 70 TRP A O 1
ATOM 535 N N . ILE A 1 71 ? 0.256 2.951 16.297 1 96.69 71 ILE A N 1
ATOM 536 C CA . ILE A 1 71 ? -0.517 3.158 15.078 1 96.69 71 ILE A CA 1
ATOM 537 C C . ILE A 1 71 ? -2 2.93 15.359 1 96.69 71 ILE A C 1
ATOM 539 O O . ILE A 1 71 ? -2.846 3.732 14.961 1 96.69 71 ILE A O 1
ATOM 543 N N . ALA A 1 72 ? -2.324 1.866 16.031 1 95.38 72 ALA A N 1
ATOM 544 C CA . ALA A 1 72 ? -3.715 1.579 16.391 1 95.38 72 ALA A CA 1
ATOM 545 C C . ALA A 1 72 ? -4.332 2.729 17.172 1 95.38 72 ALA A C 1
ATOM 547 O O . ALA A 1 72 ? -5.449 3.162 16.891 1 95.38 72 ALA A O 1
ATOM 548 N N . GLN A 1 73 ? -3.605 3.207 18.141 1 95.44 73 GLN A N 1
ATOM 549 C CA . GLN A 1 73 ? -4.078 4.32 18.953 1 95.44 73 GLN A CA 1
ATOM 550 C C . GLN A 1 73 ? -4.246 5.586 18.109 1 95.44 73 GLN A C 1
ATOM 552 O O . GLN A 1 73 ? -5.23 6.312 18.25 1 95.44 73 GLN A O 1
ATOM 557 N N . SER A 1 74 ? -3.244 5.824 17.297 1 95.62 74 SER A N 1
ATOM 558 C CA . SER A 1 74 ? -3.273 7.012 16.453 1 95.62 74 SER A CA 1
ATOM 559 C C . SER A 1 74 ? -4.465 6.984 15.5 1 95.62 74 SER A C 1
ATOM 561 O O . SER A 1 74 ? -5.141 8 15.312 1 95.62 74 SER A O 1
ATOM 563 N N . LEU A 1 75 ? -4.773 5.832 14.969 1 95.5 75 LEU A N 1
ATOM 564 C CA . LEU A 1 75 ? -5.852 5.699 13.992 1 95.5 75 LEU A CA 1
ATOM 565 C C . LEU A 1 75 ? -7.211 5.738 14.68 1 95.5 75 LEU A C 1
ATOM 567 O O . LEU A 1 75 ? -8.242 5.887 14.016 1 95.5 75 LEU A O 1
ATOM 571 N N . SER A 1 76 ? -7.188 5.586 15.969 1 94.88 76 SER A N 1
ATOM 572 C CA . SER A 1 76 ? -8.43 5.684 16.734 1 94.88 76 SER A CA 1
ATOM 573 C C . SER A 1 76 ? -8.773 7.141 17.031 1 94.88 76 SER A C 1
ATOM 575 O O . SER A 1 76 ? -9.852 7.43 17.562 1 94.88 76 SER A O 1
ATOM 577 N N . ALA A 1 77 ? -7.863 8.07 16.703 1 92.69 77 ALA A N 1
ATOM 578 C CA . ALA A 1 77 ? -8.133 9.492 16.906 1 92.69 77 ALA A CA 1
ATOM 579 C C . ALA A 1 77 ? -9.406 9.922 16.172 1 92.69 77 ALA A C 1
ATOM 581 O O . ALA A 1 77 ? -9.656 9.484 15.047 1 92.69 77 ALA A O 1
ATOM 582 N N . PRO A 1 78 ? -10.188 10.742 16.781 1 91.69 78 PRO A N 1
ATOM 583 C CA . PRO A 1 78 ? -11.445 11.164 16.156 1 91.69 78 PRO A CA 1
ATOM 584 C C . PRO A 1 78 ? -11.234 11.82 14.797 1 91.69 78 PRO A C 1
ATOM 586 O O . PRO A 1 78 ? -10.305 12.609 14.617 1 91.69 78 PRO A O 1
ATOM 589 N N . GLY A 1 79 ? -12.078 11.375 13.891 1 95.31 79 GLY A N 1
ATOM 590 C CA . GLY A 1 79 ? -12.102 12.008 12.578 1 95.31 79 GLY A CA 1
ATOM 591 C C . GLY A 1 79 ? -11.086 11.422 11.617 1 95.31 79 GLY A C 1
ATOM 592 O O . GLY A 1 79 ? -11.039 11.812 10.445 1 95.31 79 GLY A O 1
ATOM 593 N N . LEU A 1 80 ? -10.305 10.508 12.094 1 96.19 80 LEU A N 1
ATOM 594 C CA . LEU A 1 80 ? -9.258 9.891 11.289 1 96.19 80 LEU A CA 1
ATOM 595 C C . LEU A 1 80 ? -9.672 8.492 10.836 1 96.19 80 LEU A C 1
ATOM 597 O O . LEU A 1 80 ? -10.25 7.73 11.609 1 96.19 80 LEU A O 1
ATOM 601 N N . SER A 1 81 ? -9.469 8.219 9.547 1 95.62 81 SER A N 1
ATOM 602 C CA . SER A 1 81 ? -9.711 6.875 9.031 1 95.62 81 SER A CA 1
ATOM 603 C C . SER A 1 81 ? -8.641 6.469 8.023 1 95.62 81 SER A C 1
ATOM 605 O O . SER A 1 81 ? -8.016 7.328 7.402 1 95.62 81 SER A O 1
ATOM 607 N N . VAL A 1 82 ? -8.453 5.215 7.891 1 96 82 VAL A N 1
ATOM 608 C CA . VAL A 1 82 ? -7.484 4.691 6.93 1 96 82 VAL A CA 1
ATOM 609 C C . VAL A 1 82 ? -8.125 4.613 5.543 1 96 82 VAL A C 1
ATOM 611 O O . VAL A 1 82 ? -9.25 4.133 5.398 1 96 82 VAL A O 1
ATOM 614 N N . LEU A 1 83 ? -7.438 5.133 4.609 1 95.56 83 LEU A N 1
ATOM 615 C CA . LEU A 1 83 ? -7.879 5.07 3.219 1 95.56 83 LEU A CA 1
ATOM 616 C C . LEU A 1 83 ? -7.594 3.695 2.621 1 95.56 83 LEU A C 1
ATOM 618 O O . LEU A 1 83 ? -6.539 3.111 2.873 1 95.56 83 LEU A O 1
ATOM 622 N N . ASP A 1 84 ? -8.539 3.229 1.819 1 93.81 84 ASP A N 1
ATOM 623 C CA . ASP A 1 84 ? -8.328 1.976 1.103 1 93.81 84 ASP A CA 1
ATOM 624 C C . ASP A 1 84 ? -7.371 2.172 -0.072 1 93.81 84 ASP A C 1
ATOM 626 O O . ASP A 1 84 ? -7.59 3.039 -0.92 1 93.81 84 ASP A O 1
ATOM 630 N N . LEU A 1 85 ? -6.305 1.403 -0.05 1 96.44 85 LEU A N 1
ATOM 631 C CA . LEU A 1 85 ? -5.414 1.413 -1.207 1 96.44 85 LEU A CA 1
ATOM 632 C C . LEU A 1 85 ? -5.922 0.466 -2.289 1 96.44 85 LEU A C 1
ATOM 634 O O . LEU A 1 85 ? -5.617 -0.729 -2.268 1 96.44 85 LEU A O 1
ATOM 638 N N . SER A 1 86 ? -6.59 0.992 -3.256 1 96 86 SER A N 1
ATOM 639 C CA . SER A 1 86 ? -7.207 0.203 -4.32 1 96 86 SER A CA 1
ATOM 640 C C . SER A 1 86 ? -6.223 -0.06 -5.453 1 96 86 SER A C 1
ATOM 642 O O . SER A 1 86 ? -5.164 0.569 -5.523 1 96 86 SER A O 1
ATOM 644 N N . ALA A 1 87 ? -6.602 -0.978 -6.328 1 95.06 87 ALA A N 1
ATOM 645 C CA . ALA A 1 87 ? -5.824 -1.225 -7.539 1 95.06 87 ALA A CA 1
ATOM 646 C C . ALA A 1 87 ? -5.77 0.022 -8.422 1 95.06 87 ALA A C 1
ATOM 648 O O . ALA A 1 87 ? -4.75 0.292 -9.055 1 95.06 87 ALA A O 1
ATOM 649 N N . GLN A 1 88 ? -6.879 0.73 -8.414 1 95.5 88 GLN A N 1
ATOM 650 C CA . GLN A 1 88 ? -6.934 1.967 -9.18 1 95.5 88 GLN A CA 1
ATOM 651 C C . GLN A 1 88 ? -5.887 2.965 -8.695 1 95.5 88 GLN A C 1
ATOM 653 O O . GLN A 1 88 ? -5.18 3.576 -9.5 1 95.5 88 GLN A O 1
ATOM 658 N N . ILE A 1 89 ? -5.801 3.137 -7.398 1 97.31 89 ILE A N 1
ATOM 659 C CA . ILE A 1 89 ? -4.816 4.039 -6.812 1 97.31 89 ILE A CA 1
ATOM 660 C C . ILE A 1 89 ? -3.406 3.559 -7.152 1 97.31 89 ILE A C 1
ATOM 662 O O . ILE A 1 89 ? -2.537 4.359 -7.5 1 97.31 89 ILE A O 1
ATOM 666 N N . ALA A 1 90 ? -3.205 2.285 -7.07 1 96.12 90 ALA A N 1
ATOM 667 C CA . ALA A 1 90 ? -1.903 1.69 -7.363 1 96.12 90 ALA A CA 1
ATOM 668 C C . ALA A 1 90 ? -1.466 2.002 -8.789 1 96.12 90 ALA A C 1
ATOM 670 O O . ALA A 1 90 ? -0.321 2.396 -9.023 1 96.12 90 ALA A O 1
ATOM 671 N N . VAL A 1 91 ? -2.365 1.862 -9.727 1 95.75 91 VAL A N 1
ATOM 672 C CA . VAL A 1 91 ? -2.061 2.121 -11.133 1 95.75 91 VAL A CA 1
ATOM 673 C C . VAL A 1 91 ? -1.824 3.615 -11.344 1 95.75 91 VAL A C 1
ATOM 675 O O . VAL A 1 91 ? -0.873 4.008 -12.023 1 95.75 91 VAL A O 1
ATOM 678 N N . GLU A 1 92 ? -2.723 4.406 -10.742 1 96.75 92 GLU A N 1
ATOM 679 C CA . GLU A 1 92 ? -2.562 5.855 -10.828 1 96.75 92 GLU A CA 1
ATOM 680 C C . GLU A 1 92 ? -1.175 6.285 -10.359 1 96.75 92 GLU A C 1
ATOM 682 O O . GLU A 1 92 ? -0.559 7.172 -10.953 1 96.75 92 GLU A O 1
ATOM 687 N N . ALA A 1 93 ? -0.664 5.723 -9.312 1 97.31 93 ALA A N 1
ATOM 688 C CA . ALA A 1 93 ? 0.633 6.07 -8.734 1 97.31 93 ALA A CA 1
ATOM 689 C C . ALA A 1 93 ? 1.756 5.867 -9.75 1 97.31 93 ALA A C 1
ATOM 691 O O . ALA A 1 93 ? 2.742 6.609 -9.75 1 97.31 93 ALA A O 1
ATOM 692 N N . ALA A 1 94 ? 1.614 4.91 -10.641 1 94.69 94 ALA A N 1
ATOM 693 C CA . ALA A 1 94 ? 2.639 4.602 -11.633 1 94.69 94 ALA A CA 1
ATOM 694 C C . ALA A 1 94 ? 2.5 5.508 -12.859 1 94.69 94 ALA A C 1
ATOM 696 O O . ALA A 1 94 ? 3.42 5.602 -13.672 1 94.69 94 ALA A O 1
ATOM 697 N N . GLU A 1 95 ? 1.31 6.172 -12.945 1 94.12 95 GLU A N 1
ATOM 698 C CA . GLU A 1 95 ? 1.017 6.902 -14.172 1 94.12 95 GLU A CA 1
ATOM 699 C C . GLU A 1 95 ? 0.59 8.336 -13.883 1 94.12 95 GLU A C 1
ATOM 701 O O . GLU A 1 95 ? -0.297 8.875 -14.547 1 94.12 95 GLU A O 1
ATOM 706 N N . LEU A 1 96 ? 1.1 8.875 -12.914 1 96.5 96 LEU A N 1
ATOM 707 C CA . LEU A 1 96 ? 0.755 10.25 -12.562 1 96.5 96 LEU A CA 1
ATOM 708 C C . LEU A 1 96 ? 0.978 11.188 -13.742 1 96.5 96 LEU A C 1
ATOM 710 O O . LEU A 1 96 ? 1.968 11.055 -14.469 1 96.5 96 LEU A O 1
ATOM 714 N N . PRO A 1 97 ? 0.057 12.07 -13.914 1 96.56 97 PRO A N 1
ATOM 715 C CA . PRO A 1 97 ? 0.252 13.023 -15.008 1 96.56 97 PRO A CA 1
ATOM 716 C C . PRO A 1 97 ? 1.389 14.008 -14.742 1 96.56 97 PRO A C 1
ATOM 718 O O . PRO A 1 97 ? 1.76 14.227 -13.586 1 96.56 97 PRO A O 1
ATOM 721 N N . GLY A 1 98 ? 1.989 14.562 -15.789 1 95.12 98 GLY A N 1
ATOM 722 C CA . GLY A 1 98 ? 3.07 15.523 -15.648 1 95.12 98 GLY A CA 1
ATOM 723 C C . GLY A 1 98 ? 4.379 14.891 -15.219 1 95.12 98 GLY A C 1
ATOM 724 O O . GLY A 1 98 ? 4.574 13.68 -15.375 1 95.12 98 GLY A O 1
ATOM 725 N N . GLN A 1 99 ? 5.309 15.797 -14.805 1 93.19 99 GLN A N 1
ATOM 726 C CA . GLN A 1 99 ? 6.602 15.328 -14.312 1 93.19 99 GLN A CA 1
ATOM 727 C C . GLN A 1 99 ? 6.637 15.305 -12.789 1 93.19 99 GLN A C 1
ATOM 729 O O . GLN A 1 99 ? 6.449 16.344 -12.148 1 93.19 99 GLN A O 1
ATOM 734 N N . PHE A 1 100 ? 6.711 14.164 -12.273 1 95 100 PHE A N 1
ATOM 735 C CA . PHE A 1 100 ? 6.848 13.969 -10.836 1 95 100 PHE A CA 1
ATOM 736 C C . PHE A 1 100 ? 7.973 12.984 -10.523 1 95 100 PHE A C 1
ATOM 738 O O . PHE A 1 100 ? 8.258 12.086 -11.328 1 95 100 PHE A O 1
ATOM 745 N N . HIS A 1 101 ? 8.578 13.078 -9.43 1 94 101 HIS A N 1
ATOM 746 C CA . HIS A 1 101 ? 9.734 12.25 -9.094 1 94 101 HIS A CA 1
ATOM 747 C C . HIS A 1 101 ? 9.328 10.805 -8.859 1 94 101 HIS A C 1
ATOM 749 O O . HIS A 1 101 ? 8.141 10.477 -8.859 1 94 101 HIS A O 1
ATOM 755 N N . GLY A 1 102 ? 10.344 9.977 -8.664 1 92.62 102 GLY A N 1
ATOM 756 C CA . GLY A 1 102 ? 10.109 8.547 -8.727 1 92.62 102 GLY A CA 1
ATOM 757 C C . GLY A 1 102 ? 9.945 7.91 -7.359 1 92.62 102 GLY A C 1
ATOM 758 O O . GLY A 1 102 ? 9.805 6.688 -7.246 1 92.62 102 GLY A O 1
ATOM 759 N N . ASP A 1 103 ? 9.906 8.734 -6.242 1 93.69 103 ASP A N 1
ATOM 760 C CA . ASP A 1 103 ? 9.719 8.148 -4.914 1 93.69 103 ASP A CA 1
ATOM 761 C C . ASP A 1 103 ? 8.367 7.453 -4.805 1 93.69 103 ASP A C 1
ATOM 763 O O . ASP A 1 103 ? 7.316 8.094 -4.934 1 93.69 103 ASP A O 1
ATOM 767 N N . PRO A 1 104 ? 8.398 6.16 -4.555 1 94.06 104 PRO A N 1
ATOM 768 C CA . PRO A 1 104 ? 7.156 5.383 -4.602 1 94.06 104 PRO A CA 1
ATOM 769 C C . PRO A 1 104 ? 6.129 5.844 -3.572 1 94.06 104 PRO A C 1
ATOM 771 O O . PRO A 1 104 ? 4.941 5.949 -3.885 1 94.06 104 PRO A O 1
ATOM 774 N N . ALA A 1 105 ? 6.602 6.078 -2.336 1 95.06 105 ALA A N 1
ATOM 775 C CA . ALA A 1 105 ? 5.672 6.484 -1.282 1 95.06 105 ALA A CA 1
ATOM 776 C C . ALA A 1 105 ? 4.988 7.801 -1.632 1 95.06 105 ALA A C 1
ATOM 778 O O . ALA A 1 105 ? 3.766 7.918 -1.524 1 95.06 105 ALA A O 1
ATOM 779 N N . ASP A 1 106 ? 5.742 8.766 -2.133 1 97.44 106 ASP A N 1
ATOM 780 C CA . ASP A 1 106 ? 5.184 10.047 -2.553 1 97.44 106 ASP A CA 1
ATOM 781 C C . ASP A 1 106 ? 4.176 9.859 -3.684 1 97.44 106 ASP A C 1
ATOM 783 O O . ASP A 1 106 ? 3.096 10.461 -3.668 1 97.44 106 ASP A O 1
ATOM 787 N N . ARG A 1 107 ? 4.57 9.047 -4.637 1 97.69 107 ARG A N 1
ATOM 788 C CA . ARG A 1 107 ? 3.697 8.828 -5.785 1 97.69 107 ARG A CA 1
ATOM 789 C C . ARG A 1 107 ? 2.381 8.188 -5.359 1 97.69 107 ARG A C 1
ATOM 791 O O . ARG A 1 107 ? 1.314 8.562 -5.855 1 97.69 107 ARG A O 1
ATOM 798 N N . ILE A 1 108 ? 2.418 7.273 -4.387 1 97.69 108 ILE A N 1
ATOM 799 C CA . ILE A 1 108 ? 1.208 6.605 -3.924 1 97.69 108 ILE A CA 1
ATOM 800 C C . ILE A 1 108 ? 0.342 7.59 -3.141 1 97.69 108 ILE A C 1
ATOM 802 O O . ILE A 1 108 ? -0.879 7.625 -3.311 1 97.69 108 ILE A O 1
ATOM 806 N N . LEU A 1 109 ? 0.95 8.383 -2.297 1 98.38 109 LEU A N 1
ATOM 807 C CA . LEU A 1 109 ? 0.19 9.375 -1.539 1 98.38 109 LEU A CA 1
ATOM 808 C C . LEU A 1 109 ? -0.493 10.367 -2.473 1 98.38 109 LEU A C 1
ATOM 810 O O . LEU A 1 109 ? -1.67 10.688 -2.291 1 98.38 109 LEU A O 1
ATOM 814 N N . VAL A 1 110 ? 0.241 10.82 -3.451 1 98.5 110 VAL A N 1
ATOM 815 C CA . VAL A 1 110 ? -0.309 11.742 -4.438 1 98.5 110 VAL A CA 1
ATOM 816 C C . VAL A 1 110 ? -1.462 11.078 -5.184 1 98.5 110 VAL A C 1
ATOM 818 O O . VAL A 1 110 ? -2.529 11.672 -5.348 1 98.5 110 VAL A O 1
ATOM 821 N N . ALA A 1 111 ? -1.27 9.836 -5.602 1 98.38 111 ALA A N 1
ATOM 822 C CA . ALA A 1 111 ? -2.311 9.094 -6.301 1 98.38 111 ALA A CA 1
ATOM 823 C C . ALA A 1 111 ? -3.551 8.93 -5.43 1 98.38 111 ALA A C 1
ATOM 825 O O . ALA A 1 111 ? -4.68 9.047 -5.914 1 98.38 111 ALA A O 1
ATOM 826 N N . CYS A 1 112 ? -3.395 8.656 -4.121 1 98.25 112 CYS A N 1
ATOM 827 C CA . CYS A 1 112 ? -4.504 8.547 -3.182 1 98.25 112 CYS A CA 1
ATOM 828 C C . CYS A 1 112 ? -5.34 9.82 -3.172 1 98.25 112 CYS A C 1
ATOM 830 O O . CYS A 1 112 ? -6.559 9.773 -3.334 1 98.25 112 CYS A O 1
ATOM 832 N N . ALA A 1 113 ? -4.629 10.891 -3.012 1 98.31 113 ALA A N 1
ATOM 833 C CA . ALA A 1 113 ? -5.32 12.18 -2.924 1 98.31 113 ALA A CA 1
ATOM 834 C C . ALA A 1 113 ? -6.066 12.484 -4.219 1 98.31 113 ALA A C 1
ATOM 836 O O . ALA A 1 113 ? -7.207 12.953 -4.184 1 98.31 113 ALA A O 1
ATOM 837 N N . ARG A 1 114 ? -5.508 12.219 -5.316 1 97.81 114 ARG A N 1
ATOM 838 C CA . ARG A 1 114 ? -6.102 12.508 -6.617 1 97.81 114 ARG A CA 1
ATOM 839 C C . ARG A 1 114 ? -7.336 11.641 -6.855 1 97.81 114 ARG A C 1
ATOM 841 O O . ARG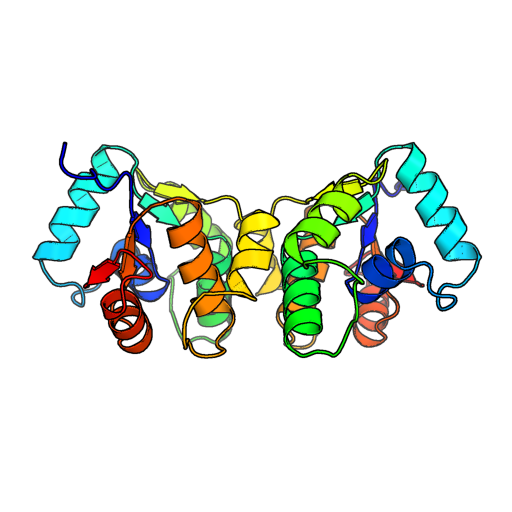 A 1 114 ? -8.391 12.148 -7.238 1 97.81 114 ARG A O 1
ATOM 848 N N . VAL A 1 115 ? -7.199 10.375 -6.629 1 96.81 115 VAL A N 1
ATOM 849 C CA . VAL A 1 115 ? -8.273 9.43 -6.914 1 96.81 115 VAL A CA 1
ATOM 850 C C . VAL A 1 115 ? -9.453 9.695 -5.98 1 96.81 115 VAL A C 1
ATOM 852 O O . VAL A 1 115 ? -10.609 9.609 -6.395 1 96.81 115 VAL A O 1
ATOM 855 N N . LYS A 1 116 ? -9.156 9.977 -4.734 1 96.88 116 LYS A N 1
ATOM 856 C CA . LYS A 1 116 ? -10.211 10.18 -3.744 1 96.88 116 LYS A CA 1
ATOM 857 C C . LYS A 1 116 ? -10.734 11.609 -3.781 1 96.88 116 LYS A C 1
ATOM 859 O O . LYS A 1 116 ? -11.711 11.938 -3.1 1 96.88 116 LYS A O 1
ATOM 864 N N . ASN A 1 117 ? -10.109 12.453 -4.555 1 96.44 117 ASN A N 1
ATOM 865 C CA . ASN A 1 117 ? -10.469 13.859 -4.691 1 96.44 117 ASN A CA 1
ATOM 866 C C . ASN A 1 117 ? -10.445 14.578 -3.346 1 96.44 117 ASN A C 1
ATOM 868 O O . ASN A 1 117 ? -11.43 15.227 -2.973 1 96.44 117 ASN A O 1
ATOM 872 N N . ILE A 1 118 ? -9.367 14.43 -2.621 1 97.44 118 ILE A N 1
ATOM 873 C CA . ILE A 1 118 ? -9.125 15.133 -1.366 1 97.44 118 ILE A CA 1
ATOM 874 C C . ILE A 1 118 ? -7.762 15.812 -1.41 1 97.44 118 ILE A C 1
ATOM 876 O O . ILE A 1 118 ? -6.953 15.539 -2.301 1 97.44 118 ILE A O 1
ATOM 880 N N . ALA A 1 119 ? -7.512 16.719 -0.475 1 98.25 119 ALA A N 1
ATOM 881 C CA . ALA A 1 119 ? -6.246 17.438 -0.448 1 98.25 119 ALA A CA 1
ATOM 882 C C . ALA A 1 119 ? -5.188 16.672 0.338 1 98.25 119 ALA A C 1
ATOM 884 O O . ALA A 1 119 ? -5.496 16.031 1.343 1 98.25 119 ALA A O 1
ATOM 885 N N . LEU A 1 120 ? -3.979 16.75 -0.145 1 98.56 120 LEU A N 1
ATOM 886 C CA . LEU A 1 120 ? -2.838 16.172 0.563 1 98.56 120 LEU A CA 1
ATOM 887 C C . LEU A 1 120 ? -2.178 17.219 1.461 1 98.56 120 LEU A C 1
ATOM 889 O O . LEU A 1 120 ? -1.697 18.234 0.978 1 98.56 120 LEU A O 1
ATOM 893 N N . ALA A 1 121 ? -2.25 17.031 2.764 1 97.5 121 ALA A N 1
ATOM 894 C CA . ALA A 1 121 ? -1.555 17.906 3.705 1 97.5 121 ALA A CA 1
ATOM 895 C C . ALA A 1 121 ? -0.07 17.562 3.779 1 97.5 121 ALA A C 1
ATOM 897 O O . ALA A 1 121 ? 0.3 16.469 4.23 1 97.5 121 ALA A O 1
ATOM 898 N N . THR A 1 122 ? 0.743 18.438 3.369 1 97.56 122 THR A N 1
ATOM 899 C CA . THR A 1 122 ? 2.16 18.125 3.248 1 97.56 122 THR A CA 1
ATOM 900 C C . THR A 1 122 ? 3.008 19.391 3.318 1 97.56 122 THR A C 1
ATOM 902 O O . THR A 1 122 ? 2.508 20.484 3.076 1 97.56 122 THR A O 1
ATOM 905 N N . ARG A 1 123 ? 4.27 19.172 3.672 1 95.12 123 ARG A N 1
ATOM 906 C CA . ARG A 1 123 ? 5.266 20.234 3.615 1 95.12 123 ARG A CA 1
ATOM 907 C C . ARG A 1 123 ? 6.328 19.938 2.562 1 95.12 123 ARG A C 1
ATOM 909 O O . ARG A 1 123 ? 7.293 20.688 2.414 1 95.12 123 ARG A O 1
ATOM 916 N N . ASP A 1 124 ? 6.195 18.797 1.913 1 96.75 124 ASP A N 1
ATOM 917 C CA . ASP A 1 124 ? 7.199 18.375 0.94 1 96.75 124 ASP A CA 1
ATOM 918 C C . ASP A 1 124 ? 7.23 19.328 -0.259 1 96.75 124 ASP A C 1
ATOM 920 O O . ASP A 1 124 ? 6.238 19.453 -0.976 1 96.75 124 ASP A O 1
ATOM 924 N N . ALA A 1 125 ? 8.367 19.891 -0.505 1 97.31 125 ALA A N 1
ATOM 925 C CA . ALA A 1 125 ? 8.516 20.922 -1.524 1 97.31 125 ALA A CA 1
ATOM 926 C C . ALA A 1 125 ? 8.258 20.375 -2.918 1 97.31 125 ALA A C 1
ATOM 928 O O . ALA A 1 125 ? 7.707 21.062 -3.779 1 97.31 125 ALA A O 1
ATOM 929 N N . LYS A 1 126 ? 8.633 19.188 -3.15 1 97.56 126 LYS A N 1
ATOM 930 C CA . LYS A 1 126 ? 8.438 18.578 -4.465 1 97.56 126 LYS A CA 1
ATOM 931 C C . LYS A 1 126 ? 6.961 18.312 -4.73 1 97.56 126 LYS A C 1
ATOM 933 O O . LYS A 1 126 ? 6.484 18.5 -5.852 1 97.56 126 LYS A O 1
ATOM 938 N N . ILE A 1 127 ? 6.254 17.891 -3.693 1 98.19 127 ILE A N 1
ATOM 939 C CA . ILE A 1 127 ? 4.82 17.641 -3.82 1 98.19 127 ILE A CA 1
ATOM 940 C C . ILE A 1 127 ? 4.09 18.969 -3.994 1 98.19 127 ILE A C 1
ATOM 942 O O . ILE A 1 127 ? 3.166 19.078 -4.809 1 98.19 127 ILE A O 1
ATOM 946 N N . LEU A 1 128 ? 4.508 19.969 -3.277 1 98 128 LEU A N 1
ATOM 947 C CA . LEU A 1 128 ? 3.914 21.297 -3.41 1 98 128 LEU A CA 1
ATOM 948 C C . LEU A 1 128 ? 4.121 21.844 -4.816 1 98 128 LEU A C 1
ATOM 950 O O . LEU A 1 128 ? 3.207 22.438 -5.398 1 98 128 LEU A O 1
ATOM 954 N N . ALA A 1 129 ? 5.289 21.656 -5.363 1 97.81 129 ALA A N 1
ATOM 955 C CA . ALA A 1 129 ? 5.574 22.094 -6.73 1 97.81 129 ALA A CA 1
ATOM 956 C C . ALA A 1 129 ? 4.684 21.359 -7.734 1 97.81 129 ALA A C 1
ATOM 958 O O . ALA A 1 129 ? 4.18 21.969 -8.68 1 97.81 129 ALA A O 1
ATOM 959 N N . TYR A 1 130 ? 4.473 20.109 -7.5 1 97.94 130 TYR A N 1
ATOM 960 C CA . TYR A 1 130 ? 3.602 19.297 -8.352 1 97.94 130 TYR A CA 1
ATOM 961 C C . TYR A 1 130 ? 2.166 19.812 -8.297 1 97.94 130 TYR A C 1
ATOM 963 O O . TYR A 1 130 ? 1.477 19.859 -9.312 1 97.94 130 TYR A O 1
ATOM 971 N N . ALA A 1 131 ? 1.708 20.188 -7.133 1 97.56 131 ALA A N 1
ATOM 972 C CA . ALA A 1 131 ? 0.364 20.734 -6.949 1 97.56 131 ALA A CA 1
ATOM 973 C C . ALA A 1 131 ? 0.189 22.031 -7.719 1 97.56 131 ALA A C 1
ATOM 975 O O . ALA A 1 131 ? -0.896 22.328 -8.227 1 97.56 131 ALA A O 1
ATOM 976 N N . GLN A 1 132 ? 1.23 22.828 -7.824 1 97.19 132 GLN A N 1
ATOM 977 C CA . GLN A 1 132 ? 1.186 24.109 -8.523 1 97.19 132 GLN A CA 1
ATOM 978 C C . GLN A 1 132 ? 0.933 23.906 -10.016 1 97.19 132 GLN A C 1
ATOM 980 O O . GLN A 1 132 ? 0.435 24.812 -10.688 1 97.19 132 GLN A O 1
ATOM 985 N N . GLU A 1 133 ? 1.283 22.75 -10.453 1 97 133 GLU A N 1
ATOM 986 C CA . GLU A 1 133 ? 1.049 22.438 -11.859 1 97 133 GLU A CA 1
ATOM 987 C C . GLU A 1 133 ? -0.416 22.094 -12.109 1 97 133 GLU A C 1
ATOM 989 O O . GLU A 1 133 ? -0.826 21.906 -13.258 1 97 133 GLU A O 1
ATOM 994 N N . GLY A 1 134 ? -1.229 21.938 -11.07 1 96.44 134 GLY A N 1
ATOM 995 C CA . GLY A 1 134 ? -2.666 21.75 -11.203 1 96.44 134 GLY A CA 1
ATOM 996 C C . GLY A 1 134 ? -3.092 20.297 -11.117 1 96.44 134 GLY A C 1
ATOM 997 O O . GLY A 1 134 ? -4.258 19.969 -11.352 1 96.44 134 GLY A O 1
ATOM 998 N N . TYR A 1 135 ? -2.223 19.406 -10.695 1 96.25 135 TYR A N 1
ATOM 999 C CA . TYR A 1 135 ? -2.506 17.969 -10.758 1 96.25 135 TYR A CA 1
ATOM 1000 C C . TYR A 1 135 ? -3.002 17.453 -9.414 1 96.25 135 TYR A C 1
ATOM 1002 O O . TYR A 1 135 ? -3.473 16.312 -9.312 1 96.25 135 TYR A O 1
ATOM 1010 N N . LEU A 1 136 ? -2.953 18.25 -8.398 1 96.62 136 LEU A N 1
ATOM 1011 C CA . LEU A 1 136 ? -3.203 17.812 -7.031 1 96.62 136 LEU A CA 1
ATOM 1012 C C . LEU A 1 136 ? -3.688 18.969 -6.164 1 96.62 136 LEU A C 1
ATOM 1014 O O . LEU A 1 136 ? -3.213 20.094 -6.305 1 96.62 136 LEU A O 1
ATOM 1018 N N . GLN A 1 137 ? -4.629 18.75 -5.355 1 97.38 137 GLN A N 1
ATOM 1019 C CA . GLN A 1 137 ? -4.965 19.688 -4.293 1 97.38 137 GLN A CA 1
ATOM 1020 C C . GLN A 1 137 ? -4.113 19.453 -3.051 1 97.38 137 GLN A C 1
ATOM 1022 O O . GLN A 1 137 ? -3.883 18.312 -2.66 1 97.38 137 GLN A O 1
ATOM 1027 N N . VAL A 1 138 ? -3.619 20.547 -2.488 1 97.88 138 VAL A N 1
ATOM 1028 C CA . VAL A 1 138 ? -2.744 20.375 -1.335 1 97.88 138 VAL A CA 1
ATOM 1029 C C . VAL A 1 138 ? -3.15 21.344 -0.227 1 97.88 138 VAL A C 1
ATOM 1031 O O . VAL A 1 138 ? -3.816 22.344 -0.486 1 97.88 138 VAL A O 1
ATOM 1034 N N . LEU A 1 139 ? -2.936 20.984 0.987 1 96.88 139 LEU A N 1
ATOM 1035 C CA . LEU A 1 139 ? -2.867 21.859 2.156 1 96.88 139 LEU A CA 1
ATOM 1036 C C . LEU A 1 139 ? -1.426 22.031 2.625 1 96.88 139 LEU A C 1
ATOM 1038 O O . LEU A 1 139 ? -0.865 21.125 3.26 1 96.88 139 LEU A O 1
ATOM 1042 N N . PRO A 1 140 ? -0.797 23.156 2.229 1 95.44 140 PRO A N 1
ATOM 1043 C CA . PRO A 1 140 ? 0.575 23.375 2.695 1 95.44 140 PRO A CA 1
ATOM 1044 C C . PRO A 1 140 ? 0.675 23.453 4.219 1 95.44 140 PRO A C 1
ATOM 1046 O O . PRO A 1 140 ? -0.136 24.125 4.859 1 95.44 140 PRO A O 1
ATOM 1049 N N . CYS A 1 141 ? 1.587 22.703 4.711 1 92.75 141 CYS A N 1
ATOM 1050 C CA . CYS A 1 141 ? 1.757 22.656 6.156 1 92.75 141 CYS A CA 1
ATOM 1051 C C . CYS A 1 141 ? 3.105 23.234 6.566 1 92.75 141 CYS A C 1
ATOM 1053 O O . CYS A 1 141 ? 4.082 23.125 5.82 1 92.75 141 CYS A O 1
ATOM 1055 N N . MET B 1 1 ? -7.18 -31.219 11.32 1 35.78 1 MET B N 1
ATOM 1056 C CA . MET B 1 1 ? -7.566 -30.969 9.938 1 35.78 1 MET B CA 1
ATOM 1057 C C . MET B 1 1 ? -6.441 -30.266 9.18 1 35.78 1 MET B C 1
ATOM 1059 O O . MET B 1 1 ? -5.695 -29.469 9.75 1 35.78 1 MET B O 1
ATOM 1063 N N . PRO B 1 2 ? -5.871 -30.812 8.133 1 40.12 2 PRO B N 1
ATOM 1064 C CA . PRO B 1 2 ? -4.68 -30.172 7.582 1 40.12 2 PRO B CA 1
ATOM 1065 C C . PRO B 1 2 ? -4.84 -28.656 7.445 1 40.12 2 PRO B C 1
ATOM 1067 O O . PRO B 1 2 ? -5.957 -28.156 7.273 1 40.12 2 PRO B O 1
ATOM 1070 N N . ASN B 1 3 ? -4.137 -27.891 8.141 1 47.41 3 ASN B N 1
ATOM 1071 C CA . ASN B 1 3 ? -4.23 -26.422 8.133 1 47.41 3 ASN B CA 1
ATOM 1072 C C . ASN B 1 3 ? -4.496 -25.891 6.73 1 47.41 3 ASN B C 1
ATOM 1074 O O . ASN B 1 3 ? -3.586 -25.828 5.902 1 47.41 3 ASN B O 1
ATOM 1078 N N . MET B 1 4 ? -5.699 -26.219 6.125 1 60 4 MET B N 1
ATOM 1079 C CA . MET B 1 4 ? -6.172 -25.984 4.762 1 60 4 MET B CA 1
ATOM 1080 C C . MET B 1 4 ? -5.863 -24.562 4.312 1 60 4 MET B C 1
ATOM 1082 O O . MET B 1 4 ? -6.223 -23.609 4.992 1 60 4 MET B O 1
ATOM 1086 N N . ILE B 1 5 ? -4.906 -24.484 3.455 1 67.94 5 ILE B N 1
ATOM 1087 C CA . ILE B 1 5 ? -4.582 -23.188 2.889 1 67.94 5 ILE B CA 1
ATOM 1088 C C . ILE B 1 5 ? -5.852 -22.531 2.344 1 67.94 5 ILE B C 1
ATOM 1090 O O . ILE B 1 5 ? -6.547 -23.109 1.508 1 67.94 5 ILE B O 1
ATOM 1094 N N . LYS B 1 6 ? -6.23 -21.453 2.969 1 80.25 6 LYS B N 1
ATOM 1095 C CA . LYS B 1 6 ? -7.469 -20.734 2.715 1 80.25 6 LYS B CA 1
ATOM 1096 C C . LYS B 1 6 ? -7.363 -19.906 1.438 1 80.25 6 LYS B C 1
ATOM 1098 O O . LYS B 1 6 ? -8.375 -19.438 0.903 1 80.25 6 LYS B O 1
ATOM 1103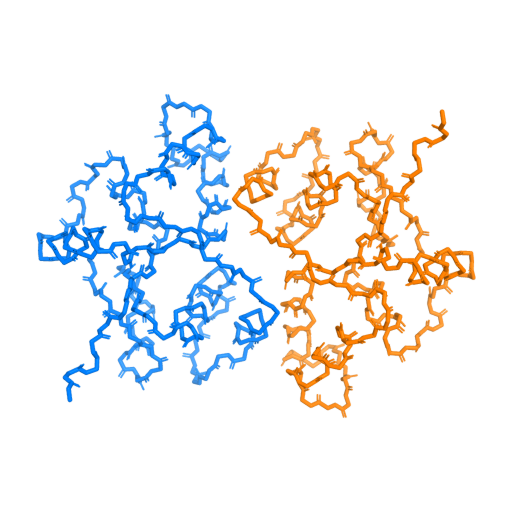 N N . GLY B 1 7 ? -6.094 -19.891 0.942 1 94.94 7 GLY B N 1
ATOM 1104 C CA . GLY B 1 7 ? -5.934 -19.078 -0.254 1 94.94 7 GLY B CA 1
ATOM 1105 C C . GLY B 1 7 ? -4.48 -18.797 -0.592 1 94.94 7 GLY B C 1
ATOM 1106 O O . GLY B 1 7 ? -3.576 -19.219 0.137 1 94.94 7 GLY B O 1
ATOM 1107 N N . TYR B 1 8 ? -4.305 -18.234 -1.762 1 97.75 8 TYR B N 1
ATOM 1108 C CA . TYR B 1 8 ? -2.965 -17.922 -2.252 1 97.75 8 TYR B CA 1
ATOM 1109 C C . TYR B 1 8 ? -2.854 -16.453 -2.646 1 97.75 8 TYR B C 1
ATOM 1111 O O . TYR B 1 8 ? -3.689 -15.945 -3.393 1 97.75 8 TYR B O 1
ATOM 1119 N N . LEU B 1 9 ? -1.859 -15.828 -2.08 1 98.56 9 LEU B N 1
ATOM 1120 C CA . LEU B 1 9 ? -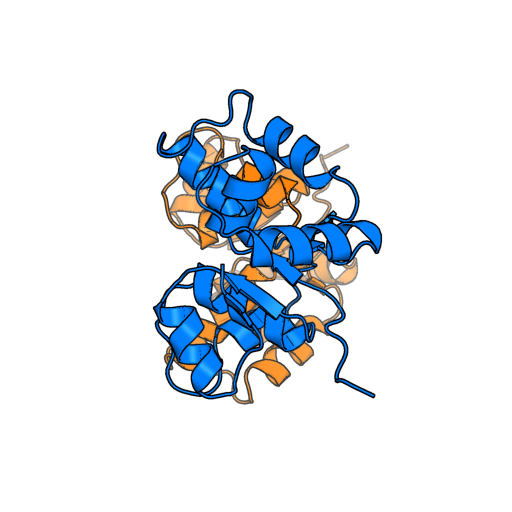1.451 -14.516 -2.568 1 98.56 9 LEU B CA 1
ATOM 1121 C C . LEU B 1 9 ? -0.462 -14.648 -3.723 1 98.56 9 LEU B C 1
ATOM 1123 O O . LEU B 1 9 ? 0.513 -15.398 -3.627 1 98.56 9 LEU B O 1
ATOM 1127 N N . LEU B 1 10 ? -0.757 -13.992 -4.801 1 97.62 10 LEU B N 1
ATOM 1128 C CA . LEU B 1 10 ? 0.11 -14.094 -5.969 1 97.62 10 LEU B CA 1
ATOM 1129 C C . LEU B 1 10 ? 1.223 -13.055 -5.91 1 97.62 10 LEU B C 1
ATOM 1131 O O . LEU B 1 10 ? 0.953 -11.852 -5.836 1 97.62 10 LEU B O 1
ATOM 1135 N N . ASP B 1 11 ? 2.48 -13.516 -5.914 1 97.69 11 ASP B N 1
ATOM 1136 C CA . ASP B 1 11 ? 3.607 -12.625 -6.172 1 97.69 11 ASP B CA 1
ATOM 1137 C C . ASP B 1 11 ? 3.5 -11.984 -7.555 1 97.69 11 ASP B C 1
ATOM 1139 O O . ASP B 1 11 ? 2.783 -12.484 -8.422 1 97.69 11 ASP B O 1
ATOM 1143 N N . THR B 1 12 ? 4.211 -10.914 -7.793 1 96.88 12 THR B N 1
ATOM 1144 C CA . THR B 1 12 ? 4.047 -10.117 -9.008 1 96.88 12 THR B CA 1
ATOM 1145 C C . THR B 1 12 ? 4.348 -10.953 -10.242 1 96.88 12 THR B C 1
ATOM 1147 O O . THR B 1 12 ? 3.562 -10.969 -11.195 1 96.88 12 THR B O 1
ATOM 1150 N N . HIS B 1 13 ? 5.445 -11.711 -10.227 1 93.81 13 HIS B N 1
ATOM 1151 C CA . HIS B 1 13 ? 5.789 -12.5 -11.406 1 93.81 13 HIS B CA 1
ATOM 1152 C C . HIS B 1 13 ? 4.758 -13.602 -11.656 1 93.81 13 HIS B C 1
ATOM 1154 O O . HIS B 1 13 ? 4.406 -13.875 -12.805 1 93.81 13 HIS B O 1
ATOM 1160 N N . VAL B 1 14 ? 4.281 -14.211 -10.562 1 95.44 14 VAL B N 1
ATOM 1161 C CA . VAL B 1 14 ? 3.299 -15.281 -10.688 1 95.44 14 VAL B CA 1
ATOM 1162 C C . VAL B 1 14 ? 1.991 -14.719 -11.242 1 95.44 14 VAL B C 1
ATOM 1164 O O . VAL B 1 14 ? 1.373 -15.32 -12.117 1 95.44 14 VAL B O 1
ATOM 1167 N N . PHE B 1 15 ? 1.58 -13.57 -10.789 1 96 15 PHE B N 1
ATOM 1168 C CA . PHE B 1 15 ? 0.391 -12.891 -11.289 1 96 15 PHE B CA 1
ATOM 1169 C C . PHE B 1 15 ? 0.518 -12.602 -12.781 1 96 15 PHE B C 1
ATOM 1171 O O . PHE B 1 15 ? -0.387 -12.922 -13.562 1 96 15 PHE B O 1
ATOM 1178 N N . LEU B 1 16 ? 1.655 -12.062 -13.156 1 94.69 16 LEU B N 1
ATOM 1179 C CA . LEU B 1 16 ? 1.9 -11.727 -14.555 1 94.69 16 LEU B CA 1
ATOM 1180 C C . LEU B 1 16 ? 1.88 -12.984 -15.422 1 94.69 16 LEU B C 1
ATOM 1182 O O . LEU B 1 16 ? 1.268 -12.992 -16.484 1 94.69 16 LEU B O 1
ATOM 1186 N N . TRP B 1 17 ? 2.521 -14.047 -14.938 1 92 17 TRP B N 1
ATOM 1187 C CA . TRP B 1 17 ? 2.592 -15.289 -15.703 1 92 17 TRP B CA 1
ATOM 1188 C C . TRP B 1 17 ? 1.206 -15.898 -15.875 1 92 17 TRP B C 1
ATOM 1190 O O . TRP B 1 17 ? 0.876 -16.406 -16.953 1 92 17 TRP B O 1
ATOM 1200 N N . LEU B 1 18 ? 0.385 -15.867 -14.852 1 90.75 18 LEU B N 1
ATOM 1201 C CA . LEU B 1 18 ? -0.962 -16.422 -14.906 1 90.75 18 LEU B CA 1
ATOM 1202 C C . LEU B 1 18 ? -1.833 -15.633 -15.883 1 90.75 18 LEU B C 1
ATOM 1204 O O . LEU B 1 18 ? -2.631 -16.219 -16.625 1 90.75 18 LEU B O 1
ATOM 1208 N N . MET B 1 19 ? -1.667 -14.336 -15.938 1 91.44 19 MET B N 1
ATOM 1209 C CA . MET B 1 19 ? -2.568 -13.5 -16.719 1 91.44 19 MET B CA 1
ATOM 1210 C C . MET B 1 19 ? -2.088 -13.391 -18.172 1 91.44 19 MET B C 1
ATOM 1212 O O . MET B 1 19 ? -2.896 -13.258 -19.094 1 91.44 19 MET B O 1
ATOM 1216 N N . LEU B 1 20 ? -0.86 -13.367 -18.344 1 88.81 20 LEU B N 1
ATOM 1217 C CA . LEU B 1 20 ? -0.314 -13.188 -19.672 1 88.81 20 LEU B CA 1
ATOM 1218 C C . LEU B 1 20 ? -0.061 -14.531 -20.359 1 88.81 20 LEU B C 1
ATOM 1220 O O . LEU B 1 20 ? 0.102 -14.594 -21.578 1 88.81 20 LEU B O 1
ATOM 1224 N N . GLY B 1 21 ? -0.201 -15.609 -19.719 1 78.31 21 GLY B N 1
ATOM 1225 C CA . GLY B 1 21 ? 0.015 -16.922 -20.312 1 78.31 21 GLY B CA 1
ATOM 1226 C C . GLY B 1 21 ? 1.482 -17.25 -20.5 1 78.31 21 GLY B C 1
ATOM 1227 O O . GLY B 1 21 ? 2.154 -16.656 -21.359 1 78.31 21 GLY B O 1
ATOM 1228 N N . CYS B 1 22 ? 2.262 -17.406 -19.391 1 65.12 22 CYS B N 1
ATOM 1229 C CA . CYS B 1 22 ? 3.674 -17.672 -19.641 1 65.12 22 CYS B CA 1
ATOM 1230 C C . CYS B 1 22 ? 4.07 -19.047 -19.141 1 65.12 22 CYS B C 1
ATOM 1232 O O . CYS B 1 22 ? 3.564 -19.516 -18.109 1 65.12 22 CYS B O 1
ATOM 1234 N N . ALA B 1 23 ? 4.828 -19.703 -19.953 1 63.28 23 ALA B N 1
ATOM 1235 C CA . ALA B 1 23 ? 5.391 -21.047 -19.875 1 63.28 23 ALA B CA 1
ATOM 1236 C C . ALA B 1 23 ? 6.32 -21.188 -18.672 1 63.28 23 ALA B C 1
ATOM 1238 O O . ALA B 1 23 ? 6.848 -22.266 -18.406 1 63.28 23 ALA B O 1
ATOM 1239 N N . HIS B 1 24 ? 6.32 -20.219 -17.844 1 75.38 24 HIS B N 1
ATOM 1240 C CA . HIS B 1 24 ? 7.379 -20.25 -16.844 1 75.38 24 HIS B CA 1
ATOM 1241 C C . HIS B 1 24 ? 6.887 -20.875 -15.547 1 75.38 24 HIS B C 1
ATOM 1243 O O . HIS B 1 24 ? 7.672 -21.094 -14.617 1 75.38 24 HIS B O 1
ATOM 1249 N N . LEU B 1 25 ? 5.645 -21.234 -15.531 1 79.5 25 LEU B N 1
ATOM 1250 C CA . LEU B 1 25 ? 5.133 -21.875 -14.328 1 79.5 25 LEU B CA 1
ATOM 1251 C C . LEU B 1 25 ? 5.121 -23.391 -14.477 1 79.5 25 LEU B C 1
ATOM 1253 O O . LEU B 1 25 ? 4.781 -23.906 -15.539 1 79.5 25 LEU B O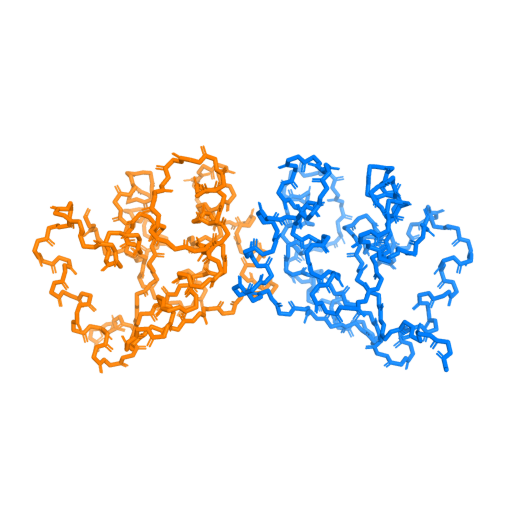 1
ATOM 1257 N N . LYS B 1 26 ? 5.715 -24.062 -13.398 1 82.12 26 LYS B N 1
ATOM 1258 C CA . LYS B 1 26 ? 5.621 -25.516 -13.359 1 82.12 26 LYS B CA 1
ATOM 1259 C C . LYS B 1 26 ? 4.164 -25.969 -13.328 1 82.12 26 LYS B C 1
ATOM 1261 O O . LYS B 1 26 ? 3.289 -25.234 -12.875 1 82.12 26 LYS B O 1
ATOM 1266 N N . GLU B 1 27 ? 3.973 -27.109 -13.781 1 84.19 27 GLU B N 1
ATOM 1267 C CA . GLU B 1 27 ? 2.619 -27.641 -13.906 1 84.19 27 GLU B CA 1
ATOM 1268 C C . GLU B 1 27 ? 1.949 -27.766 -12.539 1 84.19 27 GLU B C 1
ATOM 1270 O O . GLU B 1 27 ? 0.765 -27.469 -12.391 1 84.19 27 GLU B O 1
ATOM 1275 N N . ALA B 1 28 ? 2.643 -28.188 -11.594 1 87.62 28 ALA B N 1
ATOM 1276 C CA . ALA B 1 28 ? 2.055 -28.469 -10.289 1 87.62 28 ALA B CA 1
ATOM 1277 C C . ALA B 1 28 ? 1.507 -27.203 -9.641 1 87.62 28 ALA B C 1
ATOM 1279 O O . ALA B 1 28 ? 0.337 -27.156 -9.25 1 87.62 28 ALA B O 1
ATOM 1280 N N . PRO B 1 29 ? 2.293 -26.141 -9.609 1 89.56 29 PRO B N 1
ATOM 1281 C CA . PRO B 1 29 ? 1.728 -24.922 -9.039 1 89.56 29 PRO B CA 1
ATOM 1282 C C . PRO B 1 29 ? 0.548 -24.375 -9.852 1 89.56 29 PRO B C 1
ATOM 1284 O O . PRO B 1 29 ? -0.394 -23.828 -9.273 1 89.56 29 PRO B O 1
ATOM 1287 N N . VAL B 1 30 ? 0.601 -24.594 -11.086 1 88.88 30 VAL B N 1
ATOM 1288 C CA . VAL B 1 30 ? -0.481 -24.109 -11.938 1 88.88 30 VAL B CA 1
ATOM 1289 C C . VAL B 1 30 ? -1.779 -24.828 -11.578 1 88.88 30 VAL B C 1
ATOM 1291 O O . VAL B 1 30 ? -2.834 -24.203 -11.469 1 88.88 30 VAL B O 1
ATOM 1294 N N . ARG B 1 31 ? -1.721 -26.109 -11.43 1 90.75 31 ARG B N 1
ATOM 1295 C CA . ARG B 1 31 ? -2.896 -26.891 -11.047 1 90.75 31 ARG B CA 1
ATOM 1296 C C . ARG B 1 31 ? -3.426 -26.453 -9.688 1 90.75 31 ARG B C 1
ATOM 1298 O O . ARG B 1 31 ? -4.637 -26.344 -9.492 1 90.75 31 ARG B O 1
ATOM 1305 N N . THR B 1 32 ? -2.502 -26.266 -8.797 1 93.44 32 THR B N 1
ATOM 1306 C CA . THR B 1 32 ? -2.869 -25.812 -7.453 1 93.44 32 THR B CA 1
ATOM 1307 C C . THR B 1 32 ? -3.578 -24.469 -7.504 1 93.44 32 THR B C 1
ATOM 1309 O O . THR B 1 32 ? -4.629 -24.281 -6.883 1 93.44 32 THR B O 1
ATOM 1312 N N . LEU B 1 33 ? -3.076 -23.562 -8.266 1 93.56 33 LEU B N 1
ATOM 1313 C CA . LEU B 1 33 ? -3.637 -22.219 -8.375 1 93.56 33 LEU B CA 1
ATOM 1314 C C . LEU B 1 33 ? -4.977 -22.25 -9.102 1 93.56 33 LEU B C 1
ATOM 1316 O O . LEU B 1 33 ? -5.898 -21.516 -8.734 1 93.56 33 LEU B O 1
ATOM 1320 N N . ALA B 1 34 ? -5.082 -23.125 -10.055 1 91.38 34 ALA B N 1
ATOM 1321 C CA . ALA B 1 34 ? -6.348 -23.281 -10.766 1 91.38 34 ALA B CA 1
ATOM 1322 C C . ALA B 1 34 ? -7.441 -23.781 -9.836 1 91.38 34 ALA B C 1
ATOM 1324 O O . ALA B 1 34 ? -8.57 -23.297 -9.867 1 91.38 34 ALA B O 1
ATOM 1325 N N . SER B 1 35 ? -7.09 -24.734 -9.109 1 93.31 35 SER B N 1
ATOM 1326 C CA . SER B 1 35 ? -8.031 -25.266 -8.133 1 93.31 35 SER B CA 1
ATOM 1327 C C . SER B 1 35 ? -8.445 -24.203 -7.117 1 93.31 35 SER B C 1
ATOM 1329 O O . SER B 1 35 ? -9.625 -24.094 -6.777 1 93.31 35 SER B O 1
ATOM 1331 N N . ALA B 1 36 ? -7.516 -23.422 -6.652 1 94.38 36 ALA B N 1
ATOM 133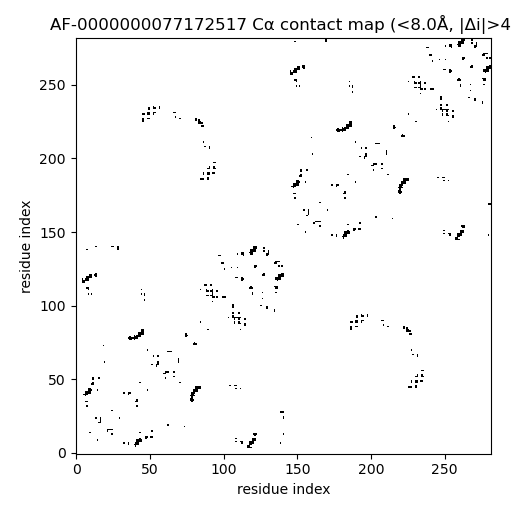2 C CA . ALA B 1 36 ? -7.801 -22.344 -5.699 1 94.38 36 ALA B CA 1
ATOM 1333 C C . ALA B 1 36 ? -8.711 -21.297 -6.32 1 94.38 36 ALA B C 1
ATOM 1335 O O . ALA B 1 36 ? -9.586 -20.734 -5.645 1 94.38 36 ALA B O 1
ATOM 1336 N N . ALA B 1 37 ? -8.5 -21.016 -7.551 1 93.38 37 ALA B N 1
ATOM 1337 C CA . ALA B 1 37 ? -9.328 -20.047 -8.258 1 93.38 37 ALA B CA 1
ATOM 1338 C C . ALA B 1 37 ? -10.797 -20.469 -8.266 1 93.38 37 ALA B C 1
ATOM 1340 O O . ALA B 1 37 ? -11.688 -19.641 -8.109 1 93.38 37 ALA B O 1
ATOM 1341 N N . ALA B 1 38 ? -11 -21.719 -8.422 1 92.88 38 ALA B N 1
ATOM 1342 C CA . ALA B 1 38 ? -12.352 -22.25 -8.5 1 92.88 38 ALA B CA 1
ATOM 1343 C C . ALA B 1 38 ? -13.125 -21.984 -7.215 1 92.88 38 ALA B C 1
ATOM 1345 O O . ALA B 1 38 ? -14.352 -21.844 -7.238 1 92.88 38 ALA B O 1
ATOM 1346 N N . SER B 1 39 ? -12.445 -21.828 -6.141 1 92.75 39 SER B N 1
ATOM 1347 C CA . SER B 1 39 ? -13.086 -21.578 -4.855 1 92.75 39 SER B CA 1
ATOM 1348 C C . SER B 1 39 ? -12.93 -20.125 -4.434 1 92.75 39 SER B C 1
ATOM 1350 O O . SER B 1 39 ? -13.234 -19.766 -3.293 1 92.75 39 SER B O 1
ATOM 1352 N N . GLY B 1 40 ? -12.398 -19.328 -5.285 1 93.38 40 GLY B N 1
ATOM 1353 C CA . GLY B 1 40 ? -12.211 -17.922 -4.992 1 93.38 40 GLY B CA 1
ATOM 1354 C C . GLY B 1 40 ? -11.031 -17.641 -4.086 1 93.38 40 GLY B C 1
ATOM 1355 O O . GLY B 1 40 ? -11.055 -16.703 -3.293 1 93.38 40 GLY B O 1
ATOM 1356 N N . GLY B 1 41 ? -10.008 -18.484 -4.195 1 96 41 GLY B N 1
ATOM 1357 C CA . GLY B 1 41 ? -8.945 -18.469 -3.201 1 96 41 GLY B CA 1
ATOM 1358 C C . GLY B 1 41 ? -7.719 -17.703 -3.645 1 96 41 GLY B C 1
ATOM 1359 O O . GLY B 1 41 ? -6.688 -17.719 -2.973 1 96 41 GLY B O 1
ATOM 1360 N N . LEU B 1 42 ? -7.781 -16.953 -4.762 1 97.19 42 LEU B N 1
ATOM 1361 C CA . LEU B 1 42 ? -6.629 -16.203 -5.234 1 97.19 42 LEU B CA 1
ATOM 1362 C C . LEU B 1 42 ? -6.73 -14.742 -4.82 1 97.19 42 LEU B C 1
ATOM 1364 O O . LEU B 1 42 ? -7.809 -14.148 -4.883 1 97.19 42 LEU B O 1
ATOM 1368 N N . ARG B 1 43 ? -5.574 -14.266 -4.359 1 97.88 43 ARG B N 1
ATOM 1369 C CA . ARG B 1 43 ? -5.512 -12.875 -3.914 1 97.88 43 ARG B CA 1
ATOM 1370 C C . ARG B 1 43 ? -4.371 -12.125 -4.602 1 97.88 43 ARG B C 1
ATOM 1372 O O . ARG B 1 43 ? -3.344 -12.727 -4.934 1 97.88 43 ARG B O 1
ATOM 1379 N N . VAL B 1 44 ? -4.633 -10.891 -4.777 1 98 44 VAL B N 1
ATOM 1380 C CA . VAL B 1 44 ? -3.619 -9.969 -5.277 1 98 44 VAL B CA 1
ATOM 1381 C C . VAL B 1 44 ? -3.553 -8.734 -4.375 1 98 44 VAL B C 1
ATOM 1383 O O . VAL B 1 44 ? -4.586 -8.219 -3.947 1 98 44 VAL B O 1
ATOM 1386 N N . SER B 1 45 ? -2.34 -8.352 -4.062 1 97.94 45 SER B N 1
ATOM 1387 C CA . SER B 1 45 ? -2.156 -7.133 -3.289 1 97.94 45 SER B CA 1
ATOM 1388 C C . SER B 1 45 ? -2.215 -5.898 -4.184 1 97.94 45 SER B C 1
ATOM 1390 O O . SER B 1 45 ? -1.812 -5.949 -5.348 1 97.94 45 SER B O 1
ATOM 1392 N N . PRO B 1 46 ? -2.666 -4.75 -3.639 1 96.81 46 PRO B N 1
ATOM 1393 C CA . PRO B 1 46 ? -2.516 -3.512 -4.406 1 96.81 46 PRO B CA 1
ATOM 1394 C C . PRO B 1 46 ? -1.063 -3.223 -4.781 1 96.81 46 PRO B C 1
ATOM 1396 O O . P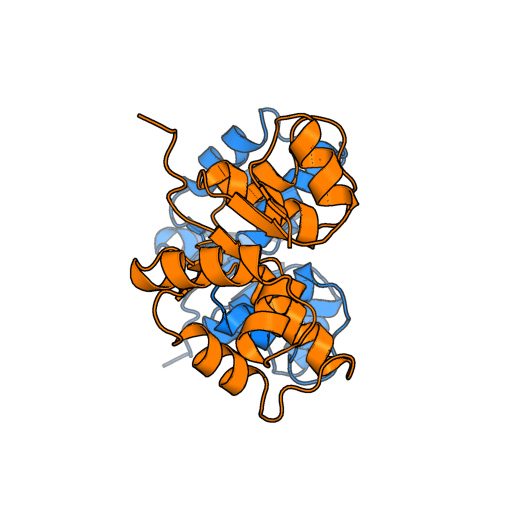RO B 1 46 ? -0.8 -2.609 -5.816 1 96.81 46 PRO B O 1
ATOM 1399 N N . ILE B 1 47 ? -0.151 -3.717 -4.004 1 96.62 47 ILE B N 1
ATOM 1400 C CA . ILE B 1 47 ? 1.267 -3.496 -4.27 1 96.62 47 ILE B CA 1
ATOM 1401 C C . ILE B 1 47 ? 1.686 -4.273 -5.516 1 96.62 47 ILE B C 1
ATOM 1403 O O . ILE B 1 47 ? 2.531 -3.812 -6.285 1 96.62 47 ILE B O 1
ATOM 1407 N N . THR B 1 48 ? 1.095 -5.434 -5.703 1 97.5 48 THR B N 1
ATOM 1408 C CA . THR B 1 48 ? 1.322 -6.18 -6.938 1 97.5 48 THR B CA 1
ATOM 1409 C C . THR B 1 48 ? 0.846 -5.379 -8.148 1 97.5 48 THR B C 1
ATOM 1411 O O . THR B 1 48 ? 1.548 -5.297 -9.156 1 97.5 48 THR B O 1
ATOM 1414 N N . CYS B 1 49 ? -0.306 -4.773 -8.023 1 97 49 CYS B N 1
ATOM 1415 C CA . CYS B 1 49 ? -0.833 -3.936 -9.094 1 97 49 CYS B CA 1
ATOM 1416 C C . CYS B 1 49 ? 0.093 -2.758 -9.367 1 97 49 CYS B C 1
ATOM 1418 O O . CYS B 1 49 ? 0.345 -2.42 -10.523 1 97 49 CYS B O 1
ATOM 1420 N N . TRP B 1 50 ? 0.615 -2.162 -8.344 1 96.5 50 TRP B N 1
ATOM 1421 C CA . TRP B 1 50 ? 1.547 -1.046 -8.461 1 96.5 50 TRP B CA 1
ATOM 1422 C C . TRP B 1 50 ? 2.824 -1.479 -9.18 1 96.5 50 TRP B C 1
ATOM 1424 O O . TRP B 1 50 ? 3.303 -0.788 -10.078 1 96.5 50 TRP B O 1
ATOM 1434 N N . GLU B 1 51 ? 3.346 -2.625 -8.773 1 96.69 51 GLU B N 1
ATOM 1435 C CA . GLU B 1 51 ? 4.562 -3.145 -9.383 1 96.69 51 GLU B CA 1
ATOM 1436 C C . GLU B 1 51 ? 4.363 -3.406 -10.875 1 96.69 51 GLU B C 1
ATOM 1438 O O . GLU B 1 51 ? 5.211 -3.043 -11.695 1 96.69 51 GLU B O 1
ATOM 1443 N N . VAL B 1 52 ? 3.248 -3.984 -11.219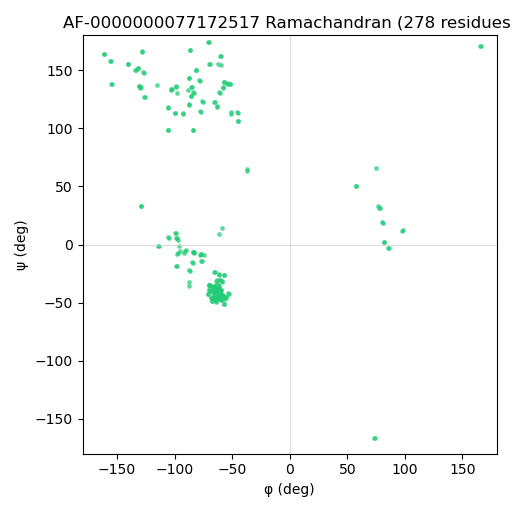 1 97 52 VAL B N 1
ATOM 1444 C CA . VAL B 1 52 ? 2.934 -4.25 -12.617 1 97 52 VAL B CA 1
ATOM 1445 C C . VAL B 1 52 ? 2.875 -2.934 -13.391 1 97 52 VAL B C 1
ATOM 1447 O O . VAL B 1 52 ? 3.451 -2.818 -14.477 1 97 52 VAL B O 1
ATOM 1450 N N . ALA B 1 53 ? 2.186 -1.983 -12.805 1 97 53 ALA B N 1
ATOM 1451 C CA . ALA B 1 53 ? 2.047 -0.681 -13.453 1 97 53 ALA B CA 1
ATOM 1452 C C . ALA B 1 53 ? 3.408 -0.019 -13.648 1 97 53 ALA B C 1
ATOM 1454 O O . ALA B 1 53 ? 3.672 0.571 -14.695 1 97 53 ALA B O 1
ATOM 1455 N N . MET B 1 54 ? 4.223 -0.116 -12.656 1 95.75 54 MET B N 1
ATOM 1456 C CA . MET B 1 54 ? 5.57 0.447 -12.734 1 95.75 54 MET B CA 1
ATOM 1457 C C . MET B 1 54 ? 6.383 -0.251 -13.82 1 95.75 54 MET B C 1
ATOM 1459 O O . MET B 1 54 ? 7.07 0.405 -14.609 1 95.75 54 MET B O 1
ATOM 1463 N N . LEU B 1 55 ? 6.348 -1.583 -13.859 1 95.56 55 LEU B N 1
ATOM 1464 C CA . LEU B 1 55 ? 7.055 -2.359 -14.867 1 95.56 55 LEU B CA 1
ATOM 1465 C C . LEU B 1 55 ? 6.582 -1.991 -16.266 1 95.56 55 LEU B C 1
ATOM 1467 O O . LEU B 1 55 ? 7.391 -1.854 -17.188 1 95.56 55 LEU B O 1
ATOM 1471 N N . ALA B 1 56 ? 5.301 -1.849 -16.391 1 95.88 56 ALA B N 1
ATOM 1472 C CA . ALA B 1 56 ? 4.723 -1.469 -17.672 1 95.88 56 ALA B CA 1
ATOM 1473 C C . ALA B 1 56 ? 5.168 -0.068 -18.078 1 95.88 56 ALA B C 1
ATOM 1475 O O . ALA B 1 56 ? 5.551 0.157 -19.234 1 95.88 56 ALA B O 1
ATOM 1476 N N . ALA B 1 57 ? 5.129 0.882 -17.172 1 92.69 57 ALA B N 1
ATOM 1477 C CA . ALA B 1 57 ? 5.516 2.266 -17.422 1 92.69 57 ALA B CA 1
ATOM 1478 C C . ALA B 1 57 ? 6.977 2.354 -17.859 1 92.69 57 ALA B C 1
ATOM 1480 O O . ALA B 1 57 ? 7.34 3.217 -18.656 1 92.69 57 ALA B O 1
ATOM 1481 N N . ARG B 1 58 ? 7.758 1.446 -17.391 1 93 58 ARG B N 1
ATOM 1482 C CA . ARG B 1 58 ? 9.18 1.432 -17.688 1 93 58 ARG B CA 1
ATOM 1483 C C . ARG B 1 58 ? 9.469 0.596 -18.938 1 93 58 ARG B C 1
ATOM 1485 O O . ARG B 1 58 ? 10.625 0.457 -19.344 1 93 58 ARG B O 1
ATOM 1492 N N . GLY B 1 59 ? 8.531 -0.05 -19.5 1 93.81 59 GLY B N 1
ATOM 1493 C CA . GLY B 1 59 ? 8.68 -0.838 -20.719 1 93.81 59 GLY B CA 1
ATOM 1494 C C . GLY B 1 59 ? 9.266 -2.215 -20.469 1 93.81 59 GLY B C 1
ATOM 1495 O O . GLY B 1 59 ? 9.766 -2.859 -21.391 1 93.81 59 GLY B O 1
ATOM 1496 N N . ARG B 1 60 ? 9.211 -2.654 -19.234 1 94.5 60 ARG B N 1
ATOM 1497 C CA . ARG B 1 60 ? 9.789 -3.945 -18.875 1 94.5 60 ARG B CA 1
ATOM 1498 C C . ARG B 1 60 ? 8.789 -5.07 -19.094 1 94.5 60 ARG B C 1
ATOM 1500 O O . ARG B 1 60 ? 9.164 -6.242 -19.172 1 94.5 60 ARG B O 1
ATOM 1507 N N . VAL B 1 61 ? 7.477 -4.734 -19.094 1 94 61 VAL B N 1
ATOM 1508 C CA . VAL B 1 61 ? 6.398 -5.672 -19.391 1 94 61 VAL B CA 1
ATOM 1509 C C . VAL B 1 61 ? 5.453 -5.062 -20.422 1 94 61 VAL B C 1
ATOM 1511 O O . VAL B 1 61 ? 5.137 -3.871 -20.359 1 94 61 VAL B O 1
ATOM 1514 N N . HIS B 1 62 ? 5.109 -5.859 -21.328 1 94 62 HIS B N 1
ATOM 1515 C CA . HIS B 1 62 ? 4.145 -5.449 -22.344 1 94 62 HIS B CA 1
ATOM 1516 C C . HIS B 1 62 ? 2.783 -6.094 -22.109 1 94 62 HIS B C 1
ATOM 1518 O O . HIS B 1 62 ? 2.637 -7.309 -22.25 1 94 62 HIS B O 1
ATOM 1524 N N . LEU B 1 63 ? 1.765 -5.297 -21.859 1 95.25 63 LEU B N 1
ATOM 1525 C CA . LEU B 1 63 ? 0.465 -5.801 -21.438 1 95.25 63 LEU B CA 1
ATOM 1526 C C . LEU B 1 63 ? -0.499 -5.887 -22.625 1 95.25 63 LEU B C 1
ATOM 1528 O O . LEU B 1 63 ? -1.528 -6.562 -22.531 1 95.25 63 LEU B O 1
ATOM 1532 N N . GLY B 1 64 ? -0.19 -5.188 -23.672 1 94.38 64 GLY B N 1
ATOM 1533 C CA . GLY B 1 64 ? -1.005 -5.238 -24.875 1 94.38 64 GLY B CA 1
ATOM 1534 C C . GLY B 1 64 ? -2.229 -4.348 -24.812 1 94.38 64 GLY B C 1
ATOM 1535 O O . GLY B 1 64 ? -3.094 -4.402 -25.688 1 94.38 64 GLY B O 1
ATOM 1536 N N . MET B 1 65 ? -2.436 -3.623 -23.797 1 95.94 65 MET B N 1
ATOM 1537 C CA . MET B 1 65 ? -3.518 -2.672 -23.562 1 95.94 65 MET B CA 1
ATOM 1538 C C . MET B 1 65 ? -3.15 -1.693 -22.453 1 95.94 65 MET B C 1
ATOM 1540 O O . MET B 1 65 ? -2.145 -1.877 -21.766 1 95.94 65 MET B O 1
ATOM 1544 N N . PRO B 1 66 ? -3.879 -0.58 -22.344 1 94.88 66 PRO B N 1
ATOM 1545 C CA . PRO B 1 66 ? -3.59 0.336 -21.234 1 94.88 66 PRO B CA 1
ATOM 1546 C C . PRO B 1 66 ? -3.572 -0.365 -19.875 1 94.88 66 PRO B C 1
ATOM 1548 O O . PRO B 1 66 ? -4.41 -1.229 -19.609 1 94.88 66 PRO B O 1
ATOM 1551 N N . CYS B 1 67 ? -2.604 0.02 -19.078 1 95.69 67 CYS B N 1
ATOM 1552 C CA . CYS B 1 67 ? -2.328 -0.674 -17.828 1 95.69 67 CYS B CA 1
ATOM 1553 C C . CYS B 1 67 ? -3.574 -0.736 -16.953 1 95.69 67 CYS B C 1
ATOM 1555 O O . CYS B 1 67 ? -3.885 -1.783 -16.375 1 95.69 67 CYS B O 1
ATOM 1557 N N . GLN B 1 68 ? -4.273 0.366 -16.828 1 94.19 68 GLN B N 1
ATOM 1558 C CA . GLN B 1 68 ? -5.477 0.405 -16 1 94.19 68 GLN B CA 1
ATOM 1559 C C . GLN B 1 68 ? -6.5 -0.625 -16.469 1 94.19 68 GLN B C 1
ATOM 1561 O O . GLN B 1 68 ? -7.125 -1.308 -15.656 1 94.19 68 GLN B O 1
ATOM 1566 N N . GLU B 1 69 ? -6.664 -0.692 -17.719 1 96.25 69 GLU B N 1
ATOM 1567 C CA . GLU B 1 69 ? -7.602 -1.648 -18.297 1 96.25 69 GLU B CA 1
ATOM 1568 C C . GLU B 1 69 ? -7.129 -3.084 -18.078 1 96.25 69 GLU B C 1
ATOM 1570 O O . GLU B 1 69 ? -7.934 -3.965 -17.766 1 96.25 69 GLU B O 1
ATOM 1575 N N . TRP B 1 70 ? -5.852 -3.275 -18.344 1 96.88 70 TRP B N 1
ATOM 1576 C CA . TRP B 1 70 ? -5.301 -4.617 -18.172 1 96.88 70 TRP B CA 1
ATOM 1577 C C . TRP B 1 70 ? -5.488 -5.102 -16.734 1 96.88 70 TRP B C 1
ATOM 1579 O O . TRP B 1 70 ? -5.91 -6.238 -16.516 1 96.88 70 TRP B O 1
ATOM 1589 N N . ILE B 1 71 ? -5.207 -4.258 -15.781 1 96.62 71 ILE B N 1
ATOM 1590 C CA . ILE B 1 71 ? -5.336 -4.613 -14.367 1 96.62 71 ILE B CA 1
ATOM 1591 C C . ILE B 1 71 ? -6.801 -4.887 -14.039 1 96.62 71 ILE B C 1
ATOM 1593 O O . ILE B 1 71 ? -7.125 -5.887 -13.391 1 96.62 71 ILE B O 1
ATOM 1597 N N . ALA B 1 72 ? -7.68 -4.016 -14.469 1 95.31 72 ALA B N 1
ATOM 1598 C CA . ALA B 1 72 ? -9.109 -4.207 -14.227 1 95.31 72 ALA B CA 1
ATOM 1599 C C . ALA B 1 72 ? -9.586 -5.539 -14.789 1 95.31 72 ALA B C 1
ATOM 1601 O O . ALA B 1 72 ? -10.305 -6.285 -14.117 1 95.31 72 ALA B O 1
ATOM 1602 N N . GLN B 1 73 ? -9.18 -5.832 -15.984 1 95.38 73 GLN B N 1
ATOM 1603 C CA . GLN B 1 73 ? -9.547 -7.09 -16.625 1 95.38 73 GLN B CA 1
ATOM 1604 C C . GLN B 1 73 ? -8.969 -8.281 -15.867 1 95.38 73 GLN B C 1
ATOM 1606 O O . GLN B 1 73 ? -9.648 -9.289 -15.672 1 95.38 73 GLN B O 1
ATOM 1611 N N . SER B 1 74 ? -7.715 -8.148 -15.523 1 95.56 74 SER B N 1
ATOM 1612 C CA . SER B 1 74 ? -7.035 -9.227 -14.812 1 95.56 74 SER B CA 1
ATOM 1613 C C . SER B 1 74 ? -7.707 -9.516 -13.477 1 95.56 74 SER B C 1
ATOM 1615 O O . SER B 1 74 ? -7.895 -10.68 -13.109 1 95.56 74 SER B O 1
ATOM 1617 N N . LEU B 1 75 ? -8.125 -8.484 -12.789 1 95.44 75 LEU B N 1
ATOM 1618 C CA . LEU B 1 75 ? -8.719 -8.633 -11.461 1 95.44 75 LEU B CA 1
ATOM 1619 C C . LEU B 1 75 ? -10.156 -9.148 -11.562 1 95.44 75 LEU B C 1
ATOM 1621 O O . LEU B 1 75 ? -10.734 -9.57 -10.562 1 95.44 75 LEU B O 1
ATOM 1625 N N . SER B 1 76 ? -10.672 -9.078 -12.75 1 94.88 76 SER B N 1
ATOM 1626 C CA . SER B 1 76 ? -12.016 -9.617 -12.969 1 94.88 76 SER B CA 1
ATOM 1627 C C . SER B 1 76 ? -11.969 -11.117 -13.211 1 94.88 76 SER B C 1
ATOM 1629 O O . SER B 1 76 ? -13.016 -11.773 -13.297 1 94.88 76 SER B O 1
ATOM 1631 N N . ALA B 1 77 ? -10.758 -11.695 -13.32 1 92.69 77 ALA B N 1
ATOM 1632 C CA . ALA B 1 77 ? -10.625 -13.141 -13.5 1 92.69 77 ALA B CA 1
ATOM 1633 C C . ALA B 1 77 ? -11.305 -13.898 -12.367 1 92.69 77 ALA B C 1
ATOM 1635 O O . ALA B 1 77 ? -11.219 -13.5 -11.203 1 92.69 77 ALA B O 1
ATOM 1636 N N . PRO B 1 78 ? -11.961 -14.969 -12.672 1 91.69 78 PRO B N 1
ATOM 1637 C CA . PRO B 1 78 ? -12.672 -15.727 -11.641 1 91.69 78 PRO B CA 1
ATOM 1638 C C . PRO B 1 78 ? -11.75 -16.188 -10.516 1 91.69 78 PRO B C 1
ATOM 1640 O O . PRO B 1 78 ? -10.625 -16.641 -10.773 1 91.69 78 PRO B O 1
ATOM 1643 N N . GLY B 1 79 ? -12.266 -15.992 -9.328 1 95.25 79 GLY B N 1
ATOM 1644 C CA . GLY B 1 79 ? -11.578 -16.516 -8.156 1 95.25 79 GLY B CA 1
ATOM 1645 C C . GLY B 1 79 ? -10.508 -15.57 -7.629 1 95.25 79 GLY B C 1
ATOM 1646 O O . GLY B 1 79 ? -9.883 -15.844 -6.605 1 95.25 79 GLY B O 1
ATOM 1647 N N . LEU B 1 80 ? -10.312 -14.484 -8.312 1 96.12 80 LEU B N 1
ATOM 1648 C CA . LEU B 1 80 ? -9.297 -13.508 -7.938 1 96.12 80 LEU B CA 1
ATOM 1649 C C . LEU B 1 80 ? -9.922 -12.297 -7.262 1 96.12 80 LEU B C 1
ATOM 1651 O O . LEU B 1 80 ? -10.961 -11.805 -7.699 1 96.12 80 LEU B O 1
ATOM 1655 N N . SER B 1 81 ? -9.328 -11.883 -6.152 1 95.5 81 SER B N 1
ATOM 1656 C CA . SER B 1 81 ? -9.758 -10.656 -5.492 1 95.5 81 SER B CA 1
ATOM 1657 C C . SER B 1 81 ? -8.578 -9.867 -4.953 1 95.5 81 SER B C 1
ATOM 1659 O O . SER B 1 81 ? -7.516 -10.43 -4.684 1 95.5 81 SER B O 1
ATOM 1661 N N . VAL B 1 82 ? -8.758 -8.609 -4.812 1 96 82 VAL B N 1
ATOM 1662 C CA . VAL B 1 82 ? -7.715 -7.742 -4.273 1 96 82 VAL B CA 1
ATOM 1663 C C . VAL B 1 82 ? -7.75 -7.781 -2.748 1 96 82 VAL B C 1
ATOM 1665 O O . VAL B 1 82 ? -8.82 -7.688 -2.141 1 96 82 VAL B O 1
ATOM 1668 N N . LEU B 1 83 ? -6.625 -7.977 -2.189 1 95.5 83 LEU B N 1
ATOM 1669 C CA . LEU B 1 83 ? -6.488 -7.961 -0.737 1 95.5 83 LEU B CA 1
ATOM 1670 C C . LEU B 1 83 ? -6.445 -6.535 -0.208 1 95.5 83 LEU B C 1
ATOM 1672 O O . LEU B 1 83 ? -5.816 -5.66 -0.812 1 95.5 83 LEU B O 1
ATOM 1676 N N . ASP B 1 84 ? -7.086 -6.348 0.93 1 93.81 84 ASP B N 1
ATOM 1677 C CA . ASP B 1 84 ? -7.02 -5.047 1.588 1 93.81 84 ASP B CA 1
ATOM 1678 C C . ASP B 1 84 ? -5.672 -4.852 2.285 1 93.81 84 ASP B C 1
ATOM 1680 O O . ASP B 1 84 ? -5.258 -5.695 3.086 1 93.81 84 ASP B O 1
ATOM 1684 N N . LEU B 1 85 ? -5.012 -3.789 1.909 1 96.44 85 LEU B N 1
ATOM 1685 C CA . LEU B 1 85 ? -3.789 -3.439 2.627 1 96.44 85 LEU B CA 1
ATOM 1686 C C . LEU B 1 85 ? -4.109 -2.637 3.883 1 96.44 85 LEU B C 1
ATOM 1688 O O . LEU B 1 85 ? -4.23 -1.41 3.826 1 96.44 85 LEU B O 1
ATOM 1692 N N . SER B 1 86 ? -4.145 -3.275 4.996 1 96.06 86 SER B N 1
ATOM 1693 C CA . SER B 1 86 ? -4.516 -2.658 6.266 1 96.06 86 SER B CA 1
ATOM 1694 C C . SER B 1 86 ? -3.307 -2.023 6.945 1 96.06 86 SER B C 1
ATOM 1696 O O . SER B 1 86 ? -2.164 -2.277 6.559 1 96.06 86 SER B O 1
ATOM 1698 N N . ALA B 1 87 ? -3.588 -1.226 7.957 1 95.12 87 ALA B N 1
ATOM 1699 C CA . ALA B 1 87 ? -2.523 -0.667 8.789 1 95.12 87 ALA B CA 1
ATOM 1700 C C . ALA B 1 87 ? -1.735 -1.772 9.484 1 95.12 87 ALA B C 1
ATOM 1702 O O . ALA B 1 87 ? -0.52 -1.66 9.656 1 95.12 87 ALA B O 1
ATOM 1703 N N . GLN B 1 88 ? -2.471 -2.791 9.859 1 95.56 88 GLN B N 1
ATOM 1704 C CA . GLN B 1 88 ? -1.822 -3.93 10.5 1 95.56 88 GLN B CA 1
ATOM 1705 C C . GLN B 1 88 ? -0.792 -4.57 9.578 1 95.56 88 GLN B C 1
ATOM 1707 O O . GLN B 1 88 ? 0.326 -4.871 10 1 95.56 88 GLN B O 1
ATOM 1712 N N . ILE B 1 89 ? -1.166 -4.797 8.344 1 97.25 89 ILE B N 1
ATOM 1713 C CA . ILE B 1 89 ? -0.257 -5.371 7.359 1 97.25 89 ILE B CA 1
ATOM 1714 C C . ILE B 1 89 ? 0.941 -4.445 7.16 1 97.25 89 ILE B C 1
ATOM 1716 O O . ILE B 1 89 ? 2.084 -4.906 7.086 1 97.25 89 ILE B O 1
ATOM 1720 N N . ALA B 1 90 ? 0.677 -3.178 7.09 1 96.12 90 ALA B N 1
ATOM 1721 C CA . ALA B 1 90 ? 1.727 -2.18 6.895 1 96.12 90 ALA B CA 1
ATOM 1722 C C . ALA B 1 90 ? 2.762 -2.248 8.016 1 96.12 90 ALA B C 1
ATOM 1724 O O . ALA B 1 90 ? 3.967 -2.246 7.754 1 96.12 90 ALA B O 1
ATOM 1725 N N . VAL B 1 91 ? 2.311 -2.346 9.234 1 95.81 91 VAL B N 1
ATOM 1726 C CA . VAL B 1 91 ? 3.205 -2.404 10.391 1 95.81 91 VAL B CA 1
ATOM 1727 C C . VAL B 1 91 ? 3.965 -3.729 10.383 1 95.81 91 VAL B C 1
ATOM 1729 O O . VAL B 1 91 ? 5.176 -3.756 10.609 1 95.81 91 VAL B O 1
ATOM 1732 N N . GLU B 1 92 ? 3.199 -4.805 10.133 1 96.81 92 GLU B N 1
ATOM 1733 C CA . GLU B 1 92 ? 3.83 -6.117 10.039 1 96.81 92 GLU B CA 1
ATOM 1734 C C . GLU B 1 92 ? 4.984 -6.109 9.047 1 96.81 92 GLU B C 1
ATOM 1736 O O . GLU B 1 92 ? 6.031 -6.711 9.289 1 96.81 92 GLU B O 1
ATOM 1741 N N . ALA B 1 93 ? 4.84 -5.488 7.918 1 97.31 93 ALA B N 1
ATOM 1742 C CA . ALA B 1 93 ? 5.848 -5.438 6.859 1 97.31 93 ALA B CA 1
ATOM 1743 C C . ALA B 1 93 ? 7.145 -4.82 7.367 1 97.31 93 ALA B C 1
ATOM 1745 O O . ALA B 1 93 ? 8.234 -5.203 6.934 1 97.31 93 ALA B O 1
ATOM 1746 N N . ALA B 1 94 ? 7.07 -3.891 8.297 1 94.88 94 ALA B N 1
ATOM 1747 C CA . ALA B 1 94 ? 8.242 -3.205 8.836 1 94.88 94 ALA B CA 1
ATOM 1748 C C . ALA B 1 94 ? 8.898 -4.023 9.945 1 94.88 94 ALA B C 1
ATOM 1750 O O . ALA B 1 94 ? 10.039 -3.764 10.328 1 94.88 94 ALA B O 1
ATOM 1751 N N . GLU B 1 95 ? 8.109 -5.035 10.453 1 94.25 95 GLU B N 1
ATOM 1752 C CA . GLU B 1 95 ? 8.57 -5.734 11.648 1 94.25 95 GLU B CA 1
ATOM 1753 C C . GLU B 1 95 ? 8.547 -7.246 11.445 1 94.25 95 GLU B C 1
ATOM 1755 O O . GLU B 1 95 ? 8.219 -7.996 12.367 1 94.25 95 GLU B O 1
ATOM 1760 N N . LEU B 1 96 ? 8.781 -7.66 10.328 1 96.56 96 LEU B N 1
ATOM 1761 C CA . LEU B 1 96 ? 8.781 -9.094 10.047 1 96.56 96 LEU B CA 1
ATOM 1762 C C . LEU B 1 96 ? 9.727 -9.828 10.984 1 96.56 96 LEU B C 1
ATOM 1764 O O . LEU B 1 96 ? 10.828 -9.344 11.273 1 96.56 96 LEU B O 1
ATOM 1768 N N . PRO B 1 97 ? 9.289 -10.953 11.438 1 96.56 97 PRO B N 1
ATOM 1769 C CA . PRO B 1 97 ? 10.18 -11.719 12.305 1 96.56 97 PRO B CA 1
ATOM 1770 C C . PRO B 1 97 ? 11.375 -12.305 11.547 1 96.56 97 PRO B C 1
ATOM 1772 O O . PRO B 1 97 ? 11.312 -12.469 10.328 1 96.56 97 PRO B O 1
ATOM 1775 N N . GLY B 1 98 ? 12.461 -12.57 12.234 1 95.19 98 GLY B N 1
ATOM 1776 C CA . GLY B 1 98 ? 13.648 -13.148 11.625 1 95.19 98 GLY B CA 1
ATOM 1777 C C . GLY B 1 98 ? 14.414 -12.156 10.758 1 95.19 98 GLY B C 1
ATOM 1778 O O . GLY B 1 98 ? 14.258 -10.945 10.914 1 95.19 98 GLY B O 1
ATOM 1779 N N . GLN B 1 99 ? 15.352 -12.758 9.953 1 93.44 99 GLN B N 1
ATOM 1780 C CA . GLN B 1 99 ? 16.125 -11.93 9.031 1 93.44 99 GLN B CA 1
ATOM 1781 C C . GLN B 1 99 ? 15.562 -11.992 7.621 1 93.44 99 GLN B C 1
ATOM 1783 O O . GLN B 1 99 ? 15.469 -13.07 7.031 1 93.44 99 GLN B O 1
ATOM 1788 N N . PHE B 1 100 ? 15.062 -10.914 7.188 1 95.12 100 PHE B N 1
ATOM 1789 C CA . PHE B 1 100 ? 14.555 -10.773 5.824 1 95.12 100 PHE B CA 1
ATOM 1790 C C . PHE B 1 100 ? 15.094 -9.508 5.176 1 95.12 100 PHE B C 1
ATOM 1792 O O . PHE B 1 100 ? 15.367 -8.516 5.863 1 95.12 100 PHE B O 1
ATOM 1799 N N . HIS B 1 101 ? 15.227 -9.469 3.936 1 94 101 HIS B N 1
ATOM 1800 C CA . HIS B 1 101 ? 15.836 -8.344 3.236 1 94 101 HIS B CA 1
ATOM 1801 C C . HIS B 1 101 ? 14.922 -7.121 3.271 1 94 101 HIS B C 1
ATOM 1803 O O . HIS B 1 101 ? 13.797 -7.195 3.758 1 94 101 HIS B O 1
ATOM 1809 N N . GLY B 1 102 ? 15.469 -6.027 2.758 1 92.69 102 GLY B N 1
ATOM 1810 C CA . GLY B 1 102 ? 14.836 -4.742 3 1 92.69 102 GLY B CA 1
ATOM 1811 C C . GLY B 1 102 ? 13.953 -4.285 1.853 1 92.69 102 GLY B C 1
ATOM 1812 O O . GLY B 1 102 ? 13.398 -3.186 1.887 1 92.69 102 GLY B O 1
ATOM 1813 N N . ASP B 1 103 ? 13.734 -5.148 0.785 1 93.62 103 ASP B N 1
ATOM 1814 C CA . ASP B 1 103 ? 12.875 -4.746 -0.323 1 93.62 103 ASP B CA 1
ATOM 1815 C C . ASP B 1 103 ? 11.438 -4.523 0.148 1 93.62 103 ASP B C 1
ATOM 1817 O O . ASP B 1 103 ? 10.789 -5.457 0.625 1 93.62 103 ASP B O 1
ATOM 1821 N N . PRO B 1 104 ? 10.953 -3.307 -0.008 1 94 104 PRO B N 1
ATOM 1822 C CA . PRO B 1 104 ? 9.656 -2.961 0.57 1 94 104 PRO B CA 1
ATOM 1823 C C . PRO B 1 104 ? 8.516 -3.793 -0.008 1 94 104 PRO B C 1
ATOM 1825 O O . PRO B 1 104 ? 7.641 -4.254 0.734 1 94 104 PRO B O 1
ATOM 1828 N N . ALA B 1 105 ? 8.516 -3.938 -1.342 1 95 105 ALA B N 1
ATOM 1829 C CA . ALA B 1 105 ? 7.434 -4.684 -1.979 1 95 105 ALA B CA 1
ATOM 1830 C C . ALA B 1 105 ? 7.395 -6.129 -1.479 1 95 105 ALA B C 1
ATOM 1832 O O . ALA B 1 105 ? 6.332 -6.637 -1.111 1 95 105 ALA B O 1
ATOM 1833 N N . ASP B 1 106 ? 8.555 -6.766 -1.374 1 97.38 106 ASP B N 1
ATOM 1834 C CA . ASP B 1 106 ? 8.633 -8.125 -0.859 1 97.38 106 ASP B CA 1
ATOM 1835 C C . ASP B 1 106 ? 8.148 -8.203 0.585 1 97.38 106 ASP B C 1
ATOM 1837 O O . ASP B 1 106 ? 7.395 -9.109 0.947 1 97.38 106 ASP B O 1
ATOM 1841 N N . ARG B 1 107 ? 8.594 -7.254 1.363 1 97.62 107 ARG B N 1
ATOM 1842 C CA . ARG B 1 107 ? 8.219 -7.25 2.773 1 97.62 107 ARG B CA 1
ATOM 1843 C C . ARG B 1 107 ? 6.715 -7.094 2.939 1 97.62 107 ARG B C 1
ATOM 1845 O O . ARG B 1 107 ? 6.105 -7.75 3.783 1 97.62 107 ARG B O 1
ATOM 1852 N N . ILE B 1 108 ? 6.074 -6.273 2.096 1 97.69 108 ILE B N 1
ATOM 1853 C CA . ILE B 1 108 ? 4.637 -6.059 2.186 1 97.69 108 ILE B CA 1
ATOM 1854 C C . ILE B 1 108 ? 3.896 -7.316 1.736 1 97.69 108 ILE B C 1
ATOM 1856 O O . ILE B 1 108 ? 2.918 -7.727 2.367 1 97.69 108 ILE B O 1
ATOM 1860 N N . LEU B 1 109 ? 4.348 -7.93 0.678 1 98.38 109 LEU B N 1
ATOM 1861 C CA . LEU B 1 109 ? 3.711 -9.156 0.208 1 98.38 109 LEU B CA 1
ATOM 1862 C C . LEU B 1 109 ? 3.801 -10.258 1.264 1 98.38 109 LEU B C 1
ATOM 1864 O O . LEU B 1 109 ? 2.814 -10.945 1.533 1 98.38 109 LEU B O 1
ATOM 1868 N N . VAL B 1 110 ? 4.965 -10.391 1.833 1 98.5 110 VAL B N 1
ATOM 1869 C CA . VAL B 1 110 ? 5.168 -11.375 2.887 1 98.5 110 VAL B CA 1
ATOM 1870 C C . VAL B 1 110 ? 4.254 -11.062 4.07 1 98.5 110 VAL B C 1
ATOM 1872 O O . VAL B 1 110 ? 3.586 -11.961 4.598 1 98.5 110 VAL B O 1
ATOM 1875 N N . ALA B 1 111 ? 4.188 -9.805 4.473 1 98.38 111 ALA B N 1
ATOM 1876 C CA . ALA B 1 111 ? 3.32 -9.391 5.574 1 98.38 111 ALA B CA 1
ATOM 1877 C C . ALA B 1 111 ? 1.857 -9.688 5.266 1 98.38 111 ALA B C 1
ATOM 1879 O O . ALA B 1 111 ? 1.109 -10.125 6.141 1 98.38 111 ALA B O 1
ATOM 1880 N N . CYS B 1 112 ? 1.395 -9.461 4.02 1 98.25 112 CYS B N 1
ATOM 1881 C CA . CYS B 1 112 ? 0.034 -9.773 3.596 1 98.25 112 CYS B CA 1
ATOM 1882 C C . CYS B 1 112 ? -0.285 -11.242 3.824 1 98.25 112 CYS B C 1
ATOM 1884 O O . CYS B 1 112 ? -1.292 -11.57 4.453 1 98.25 112 CYS B O 1
ATOM 1886 N N . ALA B 1 113 ? 0.609 -12.047 3.328 1 98.31 113 ALA B N 1
ATOM 1887 C CA . ALA B 1 113 ? 0.386 -13.484 3.426 1 98.31 113 ALA B CA 1
ATOM 1888 C C . ALA B 1 113 ? 0.344 -13.938 4.883 1 98.31 113 ALA B C 1
ATOM 1890 O O . ALA B 1 113 ? -0.506 -14.742 5.266 1 98.31 113 ALA B O 1
ATOM 1891 N N . ARG B 1 114 ? 1.171 -13.43 5.691 1 97.81 114 ARG B N 1
ATOM 1892 C CA . ARG B 1 114 ? 1.251 -13.812 7.102 1 97.81 114 ARG B CA 1
ATOM 1893 C C . ARG B 1 114 ? 0.002 -13.375 7.859 1 97.81 114 ARG B C 1
ATOM 1895 O O . ARG B 1 114 ? -0.6 -14.164 8.586 1 97.81 114 ARG B O 1
ATOM 1902 N N . VAL B 1 115 ? -0.375 -12.141 7.68 1 96.81 115 VAL B N 1
ATOM 1903 C CA . VAL B 1 115 ? -1.494 -11.578 8.422 1 96.81 115 VAL B CA 1
ATOM 1904 C C . VAL B 1 115 ? -2.793 -12.266 8.008 1 96.81 115 VAL B C 1
ATOM 1906 O O . VAL B 1 115 ? -3.66 -12.523 8.844 1 96.81 115 VAL B O 1
ATOM 1909 N N . LYS B 1 116 ? -2.93 -12.516 6.727 1 96.88 116 LYS B N 1
ATOM 1910 C CA . LYS B 1 116 ? -4.16 -13.109 6.211 1 96.88 116 LYS B CA 1
ATOM 1911 C C . LYS B 1 116 ? -4.141 -14.633 6.352 1 96.88 116 LYS B C 1
ATOM 1913 O O . LYS B 1 116 ? -5.141 -15.297 6.082 1 96.88 116 LYS B O 1
ATOM 1918 N N . ASN B 1 117 ? -3.031 -15.164 6.758 1 96.38 117 ASN B N 1
ATOM 1919 C CA . ASN B 1 117 ? -2.84 -16.609 6.934 1 96.38 117 ASN B CA 1
ATOM 1920 C C . ASN B 1 117 ? -3.119 -17.375 5.645 1 96.38 117 ASN B C 1
ATOM 1922 O O . ASN B 1 117 ? -3.9 -18.328 5.637 1 96.38 117 ASN B O 1
ATOM 1926 N N . ILE B 1 118 ? -2.518 -16.938 4.578 1 97.38 118 ILE B N 1
ATOM 1927 C CA . ILE B 1 118 ? -2.572 -17.609 3.283 1 97.38 118 ILE B CA 1
ATOM 1928 C C . ILE B 1 118 ? -1.157 -17.812 2.748 1 97.38 118 ILE B C 1
ATOM 1930 O O . ILE B 1 118 ? -0.199 -17.234 3.27 1 97.38 118 ILE B O 1
ATOM 1934 N N . ALA B 1 119 ? -1.01 -18.641 1.734 1 98.25 119 ALA B N 1
ATOM 1935 C CA . ALA B 1 119 ? 0.304 -18.922 1.165 1 98.25 119 ALA B CA 1
ATOM 1936 C C . ALA B 1 119 ? 0.667 -17.906 0.083 1 98.25 119 ALA B C 1
ATOM 1938 O O . ALA B 1 119 ? -0.199 -17.453 -0.669 1 98.25 119 ALA B O 1
ATOM 1939 N N . LEU B 1 120 ? 1.918 -17.562 0.046 1 98.56 120 LEU B N 1
ATOM 1940 C CA . LEU B 1 120 ? 2.443 -16.703 -1.009 1 98.56 120 LEU B CA 1
ATOM 1941 C C . LEU B 1 120 ? 2.996 -17.531 -2.162 1 98.56 120 LEU B C 1
ATOM 1943 O O . LEU B 1 120 ? 3.926 -18.328 -1.978 1 98.56 120 LEU B O 1
ATOM 1947 N N . ALA B 1 121 ? 2.361 -17.484 -3.312 1 97.56 121 ALA B N 1
ATOM 1948 C CA . ALA B 1 121 ? 2.875 -18.141 -4.512 1 97.56 121 ALA B CA 1
ATOM 1949 C C . ALA B 1 121 ? 4.016 -17.344 -5.133 1 97.56 121 ALA B C 1
ATOM 1951 O O . ALA B 1 121 ? 3.811 -16.219 -5.613 1 97.56 121 ALA B O 1
ATOM 1952 N N . THR B 1 122 ? 5.164 -17.875 -5.133 1 97.5 122 THR B N 1
ATOM 1953 C CA . THR B 1 122 ? 6.332 -17.109 -5.547 1 97.5 122 THR B CA 1
ATOM 1954 C C . THR B 1 122 ? 7.441 -18.031 -6.043 1 97.5 122 THR B C 1
ATOM 1956 O O . THR B 1 122 ? 7.453 -19.234 -5.719 1 97.5 122 THR B O 1
ATOM 1959 N N . ARG B 1 123 ? 8.32 -17.438 -6.836 1 95.06 123 ARG B N 1
ATOM 1960 C CA . ARG B 1 123 ? 9.539 -18.125 -7.258 1 95.06 123 ARG B CA 1
ATOM 1961 C C . ARG B 1 123 ? 10.773 -17.438 -6.684 1 95.06 123 ARG B C 1
ATOM 1963 O O . ARG B 1 123 ? 11.906 -17.844 -6.965 1 95.06 123 ARG B O 1
ATOM 1970 N N . ASP B 1 124 ? 10.562 -16.375 -5.953 1 96.69 124 ASP B N 1
ATOM 1971 C CA . ASP B 1 124 ? 11.672 -15.594 -5.426 1 96.69 124 ASP B CA 1
ATOM 1972 C C . ASP B 1 124 ? 12.477 -16.406 -4.402 1 96.69 124 ASP B C 1
ATOM 1974 O O . ASP B 1 124 ? 11.938 -16.797 -3.369 1 96.69 124 ASP B O 1
ATOM 1978 N N . ALA B 1 125 ? 13.727 -16.547 -4.652 1 97.25 125 ALA B N 1
ATOM 1979 C CA . ALA B 1 125 ? 14.586 -17.422 -3.85 1 97.25 125 ALA B CA 1
ATOM 1980 C C . ALA B 1 125 ? 14.727 -16.891 -2.426 1 97.25 125 ALA B C 1
ATOM 1982 O O . ALA B 1 125 ? 14.812 -17.656 -1.472 1 97.25 125 ALA B O 1
ATOM 1983 N N . LYS B 1 126 ? 14.773 -15.641 -2.271 1 97.56 126 LYS B N 1
ATOM 1984 C CA . LYS B 1 126 ? 14.93 -15.047 -0.946 1 97.56 126 LYS B CA 1
ATOM 1985 C C . LYS B 1 126 ? 13.672 -15.25 -0.105 1 97.56 126 LYS B C 1
ATOM 1987 O O . LYS B 1 126 ? 13.758 -15.508 1.098 1 97.56 126 LYS B O 1
ATOM 1992 N N . ILE B 1 127 ? 12.516 -15.125 -0.755 1 98.19 127 ILE B N 1
ATOM 1993 C CA . ILE B 1 127 ? 11.25 -15.352 -0.064 1 98.19 127 ILE B CA 1
ATOM 1994 C C . ILE B 1 127 ? 11.109 -16.828 0.29 1 98.19 127 ILE B C 1
ATOM 1996 O O . ILE B 1 127 ? 10.664 -17.172 1.389 1 98.19 127 ILE B O 1
ATOM 2000 N N . LEU B 1 128 ? 11.508 -17.688 -0.608 1 98 128 LEU B N 1
ATOM 2001 C CA . LEU B 1 128 ? 11.469 -19.125 -0.349 1 98 128 LEU B CA 1
ATOM 2002 C C . LEU B 1 128 ? 12.375 -19.484 0.822 1 98 128 LEU B C 1
ATOM 2004 O O . LEU B 1 128 ? 12 -20.297 1.671 1 98 128 LEU B O 1
ATOM 2008 N N . ALA B 1 129 ? 13.531 -18.891 0.881 1 97.81 129 ALA B N 1
ATOM 2009 C CA . ALA B 1 129 ? 14.445 -19.125 1.992 1 97.81 129 ALA B CA 1
ATOM 2010 C C . ALA B 1 129 ? 13.844 -18.656 3.312 1 97.81 129 ALA B C 1
ATOM 2012 O O . ALA B 1 129 ? 13.969 -19.344 4.332 1 97.81 129 ALA B O 1
ATOM 2013 N N . TYR B 1 130 ? 13.18 -17.562 3.279 1 98 130 TYR B N 1
ATOM 2014 C CA . TYR B 1 130 ? 12.508 -17.016 4.453 1 98 130 TYR B CA 1
ATOM 2015 C C . TYR B 1 130 ? 11.398 -17.953 4.93 1 98 130 TYR B C 1
ATOM 2017 O O . TYR B 1 130 ? 11.219 -18.141 6.133 1 98 130 TYR B O 1
ATOM 2025 N N . ALA B 1 131 ? 10.664 -18.547 4.012 1 97.62 131 ALA B N 1
ATOM 2026 C CA . ALA B 1 131 ? 9.602 -19.5 4.332 1 97.62 131 ALA B CA 1
ATOM 2027 C C . ALA B 1 131 ? 10.164 -20.734 5.016 1 97.62 131 ALA B C 1
ATOM 2029 O O . ALA B 1 131 ? 9.516 -21.328 5.891 1 97.62 131 ALA B O 1
ATOM 2030 N N . GLN B 1 132 ? 11.359 -21.141 4.652 1 97.19 132 GLN B N 1
ATOM 2031 C CA . GLN B 1 132 ? 12 -22.328 5.227 1 97.19 132 GLN B CA 1
ATOM 2032 C C . GLN B 1 132 ? 12.297 -22.125 6.707 1 97.19 132 GLN B C 1
ATOM 2034 O O . GLN B 1 132 ? 12.422 -23.094 7.461 1 97.19 132 GLN B O 1
ATOM 2039 N N . GLU B 1 133 ? 12.406 -20.891 7.047 1 97.06 133 GLU B N 1
ATOM 2040 C CA . GLU B 1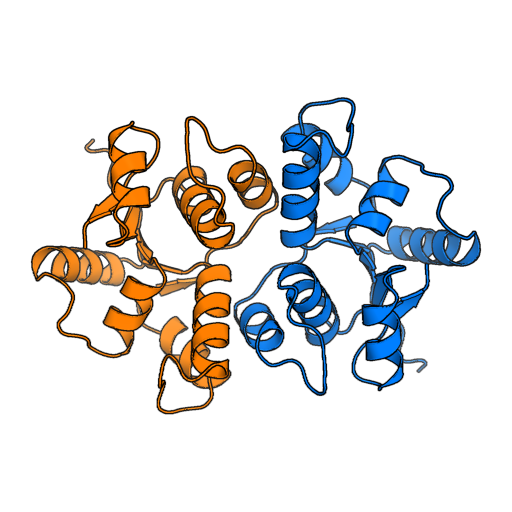 133 ? 12.648 -20.562 8.453 1 97.06 133 GLU B CA 1
ATOM 2041 C C . GLU B 1 133 ? 11.375 -20.688 9.273 1 97.06 133 GLU B C 1
ATOM 2043 O O . GLU B 1 133 ? 11.406 -20.562 10.5 1 97.06 133 GLU B O 1
ATOM 2048 N N . GLY B 1 134 ? 10.211 -20.891 8.648 1 96.44 134 GLY B N 1
ATOM 2049 C CA . GLY B 1 134 ? 8.961 -21.156 9.336 1 96.44 134 GLY B CA 1
ATOM 2050 C C . GLY B 1 134 ? 8.094 -19.938 9.523 1 96.44 134 GLY B C 1
ATOM 2051 O O . GLY B 1 134 ? 7.078 -19.984 10.219 1 96.44 134 GLY B O 1
ATOM 2052 N N . TYR B 1 135 ? 8.406 -18.812 8.859 1 96.31 135 TYR B N 1
ATOM 2053 C CA . TYR B 1 135 ? 7.73 -17.562 9.125 1 96.31 135 TYR B CA 1
ATOM 2054 C C . TYR B 1 135 ? 6.609 -17.312 8.117 1 96.31 135 TYR B C 1
ATOM 2056 O O . TYR B 1 135 ? 5.801 -16.391 8.289 1 96.31 135 TYR B O 1
ATOM 2064 N N . LEU B 1 136 ? 6.504 -18.125 7.117 1 96.75 136 LEU B N 1
ATOM 2065 C CA . LEU B 1 136 ? 5.613 -17.859 5.992 1 96.75 136 LEU B CA 1
ATOM 2066 C C . LEU B 1 136 ? 5.227 -19.172 5.301 1 96.75 136 LEU B C 1
ATOM 2068 O O . LEU B 1 136 ? 6.055 -20.078 5.164 1 96.75 136 LEU B O 1
ATOM 2072 N N . GLN B 1 137 ? 4.031 -19.328 4.941 1 97.44 137 GLN B N 1
ATOM 2073 C CA . GLN B 1 137 ? 3.627 -20.391 4.031 1 97.44 137 GLN B CA 1
ATOM 2074 C C . GLN B 1 137 ? 3.807 -19.984 2.576 1 97.44 137 GLN B C 1
ATOM 2076 O O . GLN B 1 137 ? 3.488 -18.844 2.205 1 97.44 137 GLN B O 1
ATOM 2081 N N . VAL B 1 138 ? 4.359 -20.891 1.798 1 97.88 138 VAL B N 1
ATOM 2082 C CA . VAL B 1 138 ? 4.609 -20.516 0.409 1 97.88 138 VAL B CA 1
ATOM 2083 C C . VAL B 1 138 ? 4.141 -21.641 -0.518 1 97.88 138 VAL B C 1
ATOM 2085 O O . VAL B 1 138 ? 3.986 -22.781 -0.088 1 97.88 138 VAL B O 1
ATOM 2088 N N . LEU B 1 139 ? 3.734 -21.312 -1.69 1 96.88 139 LEU B N 1
ATOM 2089 C CA . LEU B 1 139 ? 3.617 -22.188 -2.854 1 96.88 139 LEU B CA 1
ATOM 2090 C C . LEU B 1 139 ? 4.734 -21.906 -3.855 1 96.88 139 LEU B C 1
ATOM 2092 O O . LEU B 1 139 ? 4.68 -20.922 -4.594 1 96.88 139 LEU B O 1
ATOM 2096 N N . PRO B 1 140 ? 5.809 -22.75 -3.809 1 95.44 140 PRO B N 1
ATOM 2097 C CA . PRO B 1 140 ? 6.879 -22.531 -4.785 1 95.44 140 PRO B CA 1
ATOM 2098 C C . PRO B 1 140 ? 6.402 -22.688 -6.227 1 95.44 140 PRO B C 1
ATOM 2100 O O . PRO B 1 140 ? 5.668 -23.625 -6.547 1 95.44 140 PRO B O 1
ATOM 2103 N N . CYS B 1 141 ? 6.754 -21.719 -6.984 1 92.81 141 CYS B N 1
ATOM 2104 C CA . CYS B 1 141 ? 6.324 -21.719 -8.383 1 92.81 141 CYS B CA 1
ATOM 2105 C C . CYS B 1 141 ? 7.52 -21.828 -9.32 1 92.81 141 CYS B C 1
ATOM 2107 O O . CYS B 1 141 ? 8.617 -21.375 -8.992 1 92.81 141 CYS B O 1
#